Protein AF-0000000083596710 (afdb_homodimer)

Foldseek 3Di:
DPCPPPPVVVVVVCVLCVDPCLLVLLVVQLVDKDFLVVSCVVDVDDSVVSVVSQVVCVVVQQKDWDWDVDVVITIIIHGDPNSNVCVVVSVVVVVVCVPPPD/DPPPPPPVVVVVVCVLCVDPCLLVLLVVQLVDKDFLVVSCVVDVDDSVVSVVSQVVCVVVQQKDWDWDVDVVITIIIHGDPNSNVCVVVSVVVVVVCVPPPD

Nearest PDB structures (foldseek):
  4a5m-assembly1_B  TM=9.423E-01  e=4.425E-08  Bacillus subtilis
  4gcv-assembly6_K  TM=7.552E-01  e=2.894E-06  Pseudomonas aeruginosa PAO1
  1ub9-assembly1_A-2  TM=8.060E-01  e=1.671E-04  Pyrococcus horikoshii OT3
  5hli-assembly1_A  TM=8.303E-01  e=2.145E-04  Staphylococcus epidermidis
  5yi0-assembly1_B  TM=7.139E-01  e=3.761E-04  Lactococcus lactis subsp. lactis Il1403

Organism: NCBI:txid1368476

Solvent-accessible surface area (backbone atoms only — not comparable to full-atom values): 11306 Å² total; per-residue (Å²): 123,85,74,61,63,62,55,66,37,42,54,53,44,45,62,55,52,20,39,90,60,44,51,58,52,53,56,60,30,70,81,38,70,39,37,68,66,57,53,46,71,37,38,104,55,54,69,67,59,48,52,53,48,53,52,50,34,35,76,72,48,29,31,42,81,46,79,41,94,46,95,71,71,42,58,36,35,29,58,31,73,68,33,53,61,43,48,66,21,53,51,40,46,41,54,42,14,69,75,72,43,132,123,84,74,63,61,59,54,67,38,41,55,53,43,44,63,55,51,21,38,90,60,43,50,58,51,52,54,61,28,70,80,38,71,38,36,70,67,57,53,44,71,39,37,104,54,54,70,68,59,49,51,52,47,51,51,50,34,35,76,72,48,28,32,42,83,45,79,41,94,47,95,72,71,42,59,37,35,30,56,31,74,67,34,52,61,43,48,65,21,54,51,40,46,40,53,45,15,68,75,73,44,130

Structure (mmCIF, N/CA/C/O backbone):
data_AF-0000000083596710-model_v1
#
loop_
_entity.id
_entity.type
_entity.pdbx_description
1 polymer 'ArsR family transcriptional regulator'
#
loop_
_atom_site.group_PDB
_atom_site.id
_atom_site.type_symbol
_atom_site.label_atom_id
_atom_site.label_alt_id
_atom_site.label_comp_id
_atom_site.label_asym_id
_atom_site.label_entity_id
_atom_site.label_seq_id
_atom_site.pdbx_PDB_ins_code
_atom_site.Cartn_x
_atom_site.Cartn_y
_atom_site.Cartn_z
_atom_site.occupancy
_atom_site.B_iso_or_equiv
_atom_site.auth_seq_id
_atom_site.auth_comp_id
_atom_site.auth_asym_id
_atom_site.auth_atom_id
_atom_site.pdbx_PDB_model_num
ATOM 1 N N . MET A 1 1 ? 11.867 -26.859 4.609 1 32.06 1 MET A N 1
ATOM 2 C CA . MET A 1 1 ? 10.742 -26.188 3.961 1 32.06 1 MET A CA 1
ATOM 3 C C . MET A 1 1 ? 10.75 -24.703 4.262 1 32.06 1 MET A C 1
ATOM 5 O O . MET A 1 1 ? 10.789 -24.297 5.422 1 32.06 1 MET A O 1
ATOM 9 N N . LYS A 1 2 ? 11.43 -23.859 3.559 1 41.75 2 LYS A N 1
ATOM 10 C CA . LYS A 1 2 ? 11.633 -22.469 3.943 1 41.75 2 LYS A CA 1
ATOM 11 C C . LYS A 1 2 ? 10.359 -21.859 4.508 1 41.75 2 LYS A C 1
ATOM 13 O O . LYS A 1 2 ? 9.32 -21.844 3.842 1 41.75 2 LYS A O 1
ATOM 18 N N . GLU A 1 3 ? 9.961 -22.047 5.586 1 44.19 3 GLU A N 1
ATOM 19 C CA . GLU A 1 3 ? 8.789 -21.594 6.324 1 44.19 3 GLU A CA 1
ATOM 20 C C . GLU A 1 3 ? 8.453 -20.141 5.984 1 44.19 3 GLU A C 1
ATOM 22 O O . GLU A 1 3 ? 9.18 -19.219 6.375 1 44.19 3 GLU A O 1
ATOM 27 N N . THR A 1 4 ? 8.125 -19.922 4.754 1 50.25 4 THR A N 1
ATOM 28 C CA . THR A 1 4 ? 7.84 -18.562 4.293 1 50.25 4 THR A CA 1
ATOM 29 C C . THR A 1 4 ? 6.793 -17.906 5.176 1 50.25 4 THR A C 1
ATOM 31 O O . THR A 1 4 ? 5.594 -18.141 5.016 1 50.25 4 THR A O 1
ATOM 34 N N . THR A 1 5 ? 6.988 -18.047 6.484 1 56.62 5 THR A N 1
ATOM 35 C CA . THR A 1 5 ? 6.121 -17.438 7.484 1 56.62 5 THR A CA 1
ATOM 36 C C . THR A 1 5 ? 5.781 -16 7.102 1 56.62 5 THR A C 1
ATOM 38 O O . THR A 1 5 ? 6.672 -15.211 6.77 1 56.62 5 THR A O 1
ATOM 41 N N . ILE A 1 6 ? 4.562 -15.859 6.664 1 62.44 6 ILE A N 1
ATOM 42 C CA . ILE A 1 6 ? 4.094 -14.492 6.488 1 62.44 6 ILE A CA 1
ATOM 43 C C . ILE A 1 6 ? 4.746 -13.586 7.527 1 62.44 6 ILE A C 1
ATOM 45 O O . ILE A 1 6 ? 4.84 -13.945 8.703 1 62.44 6 ILE A O 1
ATOM 49 N N . CYS A 1 7 ? 5.332 -12.508 7.07 1 85.31 7 CYS A N 1
ATOM 50 C CA . CYS A 1 7 ? 5.906 -11.531 7.984 1 85.31 7 CYS A CA 1
ATOM 51 C C . CYS A 1 7 ? 4.812 -10.719 8.672 1 85.31 7 CYS A C 1
ATOM 53 O O . CYS A 1 7 ? 4.273 -9.773 8.094 1 85.31 7 CYS A O 1
ATOM 55 N N . PRO A 1 8 ? 4.332 -11.172 9.867 1 92.12 8 PRO A N 1
ATOM 56 C CA . PRO A 1 8 ? 3.279 -10.477 10.609 1 92.12 8 PRO A CA 1
ATOM 57 C C . PRO A 1 8 ? 3.449 -8.953 10.602 1 92.12 8 PRO A C 1
ATOM 59 O O . PRO A 1 8 ? 2.461 -8.219 10.531 1 92.12 8 PRO A O 1
ATOM 62 N N . ARG A 1 9 ? 4.617 -8.539 10.609 1 96.19 9 ARG A N 1
ATOM 63 C CA . ARG A 1 9 ? 4.879 -7.105 10.625 1 96.19 9 ARG A CA 1
ATOM 64 C C . ARG A 1 9 ? 4.52 -6.469 9.289 1 96.19 9 ARG A C 1
ATOM 66 O O . ARG A 1 9 ? 3.951 -5.375 9.242 1 96.19 9 ARG A O 1
ATOM 73 N N . LEU A 1 10 ? 4.887 -7.164 8.234 1 96.88 10 LEU A N 1
ATOM 74 C CA . LEU A 1 10 ? 4.516 -6.645 6.926 1 96.88 10 LEU A CA 1
ATOM 75 C C . LEU A 1 10 ? 3.002 -6.637 6.75 1 96.88 10 LEU A C 1
ATOM 77 O O . LEU A 1 10 ? 2.443 -5.699 6.18 1 96.88 10 LEU A O 1
ATOM 81 N N . SER A 1 11 ? 2.34 -7.672 7.211 1 96.75 11 SER A N 1
ATOM 82 C CA . SER A 1 11 ? 0.883 -7.734 7.148 1 96.75 11 SER A CA 1
ATOM 83 C C . SER A 1 11 ? 0.25 -6.551 7.875 1 96.75 11 SER A C 1
ATOM 85 O O . SER A 1 11 ? -0.644 -5.891 7.34 1 96.75 11 SER A O 1
ATOM 87 N N . LYS A 1 12 ? 0.696 -6.25 9.047 1 97.31 12 LYS A N 1
ATOM 88 C CA . LYS A 1 12 ? 0.196 -5.113 9.82 1 97.31 12 LYS A CA 1
ATOM 89 C C . LYS A 1 12 ? 0.482 -3.795 9.102 1 97.31 12 LYS A C 1
ATOM 91 O O . LYS A 1 12 ? -0.359 -2.895 9.094 1 97.31 12 LYS A O 1
ATOM 96 N N . ALA A 1 13 ? 1.676 -3.725 8.547 1 98.19 13 ALA A N 1
ATOM 97 C CA . ALA A 1 13 ? 2.031 -2.527 7.789 1 98.19 13 ALA A CA 1
ATOM 98 C C . ALA A 1 13 ? 1.044 -2.285 6.648 1 98.19 13 ALA A C 1
ATOM 100 O O . ALA A 1 13 ? 0.548 -1.169 6.477 1 98.19 13 ALA A O 1
ATOM 101 N N . MET A 1 14 ? 0.715 -3.344 5.969 1 98.06 14 MET A N 1
ATOM 102 C CA . MET A 1 14 ? -0.134 -3.176 4.793 1 98.06 14 MET A CA 1
ATOM 103 C C . MET A 1 14 ? -1.591 -2.98 5.199 1 98.06 14 MET A C 1
ATOM 105 O O . MET A 1 14 ? -2.367 -2.365 4.465 1 98.06 14 MET A O 1
ATOM 109 N N . GLU A 1 15 ? -1.975 -3.436 6.34 1 97.69 15 GLU A N 1
ATOM 110 C CA . GLU A 1 15 ? -3.295 -3.111 6.871 1 97.69 15 GLU A CA 1
ATOM 111 C C . GLU A 1 15 ? -3.451 -1.608 7.082 1 97.69 15 GLU A C 1
ATOM 113 O O . GLU A 1 15 ? -4.523 -1.05 6.844 1 97.69 15 GLU A O 1
ATOM 118 N N . LEU A 1 16 ? -2.398 -1.035 7.508 1 98.31 16 LEU A N 1
ATOM 119 C CA . LEU A 1 16 ? -2.393 0.403 7.75 1 98.31 16 LEU A CA 1
ATOM 120 C C . LEU A 1 16 ? -2.227 1.173 6.445 1 98.31 16 LEU A C 1
ATOM 122 O O . LEU A 1 16 ? -3.066 2.01 6.102 1 98.31 16 LEU A O 1
ATOM 126 N N . LEU A 1 17 ? -1.198 0.832 5.648 1 98.56 17 LEU A N 1
ATOM 127 C CA . LEU A 1 17 ? -0.799 1.617 4.484 1 98.56 17 LEU A CA 1
ATOM 128 C C . LEU A 1 17 ? -1.744 1.375 3.312 1 98.56 17 LEU A C 1
ATOM 130 O O . LEU A 1 17 ? -1.796 2.174 2.375 1 98.56 17 LEU A O 1
ATOM 134 N N . GLY A 1 18 ? -2.385 0.291 3.387 1 98.31 18 GLY A N 1
ATOM 135 C CA . GLY A 1 18 ? -3.268 -0.071 2.291 1 98.31 18 GLY A CA 1
ATOM 136 C C . GLY A 1 18 ? -4.625 0.607 2.367 1 98.31 18 GLY A C 1
ATOM 137 O O . GLY A 1 18 ? -5.379 0.605 1.394 1 98.31 18 GLY A O 1
ATOM 138 N N . LYS A 1 19 ? -4.988 1.192 3.471 1 98 19 LYS A N 1
ATOM 139 C CA . LYS A 1 19 ? -6.254 1.916 3.578 1 98 19 LYS A CA 1
ATOM 140 C C . LYS A 1 19 ? -6.312 3.07 2.582 1 98 19 LYS A C 1
ATOM 142 O O . LYS A 1 19 ? -5.316 3.76 2.361 1 98 19 LYS A O 1
ATOM 147 N N . ARG A 1 20 ? -7.547 3.246 2.111 1 96.06 20 ARG A N 1
ATOM 148 C CA . ARG A 1 20 ? -7.727 4.332 1.153 1 96.06 20 ARG A CA 1
ATOM 149 C C . ARG A 1 20 ? -7.258 5.66 1.736 1 96.06 20 ARG A C 1
ATOM 151 O O . ARG A 1 20 ? -7.586 5.996 2.877 1 96.06 20 ARG A O 1
ATOM 158 N N . TRP A 1 21 ? -6.402 6.449 0.985 1 97.5 21 TRP A N 1
ATOM 159 C CA . TRP A 1 21 ? -5.926 7.812 1.18 1 97.5 21 TRP A CA 1
ATOM 160 C C . TRP A 1 21 ? -4.691 7.84 2.078 1 97.5 21 TRP A C 1
ATOM 162 O O . TRP A 1 21 ? -3.928 8.805 2.068 1 97.5 21 TRP A O 1
ATOM 172 N N . THR A 1 22 ? -4.457 6.789 2.916 1 98.56 22 THR A N 1
ATOM 173 C CA . THR A 1 22 ? -3.385 6.789 3.904 1 98.56 22 THR A CA 1
ATOM 174 C C . THR A 1 22 ? -2.043 7.098 3.244 1 98.56 22 THR A C 1
ATOM 176 O O . THR A 1 22 ? -1.375 8.07 3.604 1 98.56 22 THR A O 1
ATOM 179 N N . THR A 1 23 ? -1.715 6.344 2.242 1 98.62 23 THR A N 1
ATOM 180 C CA . THR A 1 23 ? -0.423 6.543 1.595 1 98.62 23 THR A CA 1
ATOM 181 C C . THR A 1 23 ? -0.4 7.863 0.833 1 98.62 23 THR A C 1
ATOM 183 O O . THR A 1 23 ? 0.629 8.539 0.785 1 98.62 23 THR A O 1
ATOM 186 N N . LEU A 1 24 ? -1.494 8.297 0.279 1 98.25 24 LEU A N 1
ATOM 187 C CA . LEU A 1 24 ? -1.564 9.547 -0.476 1 98.25 24 LEU A CA 1
ATOM 188 C C . LEU A 1 24 ? -1.421 10.75 0.448 1 98.25 24 LEU A C 1
ATOM 190 O O . LEU A 1 24 ? -0.822 11.758 0.07 1 98.25 24 LEU A O 1
ATOM 194 N N . ILE A 1 25 ? -1.983 10.609 1.645 1 98.56 25 ILE A N 1
ATOM 195 C CA . ILE A 1 25 ? -1.804 11.656 2.641 1 98.56 25 ILE A CA 1
ATOM 196 C C . ILE A 1 25 ? -0.333 11.734 3.045 1 98.56 25 ILE A C 1
ATOM 198 O O . ILE A 1 25 ? 0.235 12.828 3.123 1 98.56 25 ILE A O 1
ATOM 202 N N . LEU A 1 26 ? 0.283 10.594 3.283 1 98.81 26 LEU A N 1
ATOM 203 C CA . LEU A 1 26 ? 1.709 10.57 3.592 1 98.81 26 LEU A CA 1
ATOM 204 C C . LEU A 1 26 ? 2.52 11.195 2.463 1 98.81 26 LEU A C 1
ATOM 206 O O . LEU A 1 26 ? 3.441 11.977 2.713 1 98.81 26 LEU A O 1
ATOM 210 N N . TYR A 1 27 ? 2.168 10.852 1.281 1 98.62 27 TYR A N 1
ATOM 211 C CA . TYR A 1 27 ? 2.82 11.406 0.099 1 98.62 27 TYR A CA 1
ATOM 212 C C . TYR A 1 27 ? 2.725 12.93 0.084 1 98.62 27 TYR A C 1
ATOM 214 O O . TYR A 1 27 ? 3.725 13.617 -0.135 1 98.62 27 TYR A O 1
ATOM 222 N N . GLN A 1 28 ? 1.559 13.438 0.28 1 98.06 28 GLN A N 1
ATOM 223 C CA . GLN A 1 28 ? 1.336 14.875 0.303 1 98.06 28 GLN A CA 1
ATOM 224 C C . GLN A 1 28 ? 2.205 15.547 1.361 1 98.06 28 GLN A C 1
ATOM 226 O O . GLN A 1 28 ? 2.77 16.625 1.12 1 98.06 28 GLN A O 1
ATOM 231 N N . LEU A 1 29 ? 2.396 14.922 2.473 1 98.5 29 LEU A N 1
ATOM 232 C CA . LEU A 1 29 ? 3.088 15.516 3.611 1 98.5 29 LEU A CA 1
ATOM 233 C C . LEU A 1 29 ? 4.598 15.391 3.455 1 98.5 29 LEU A C 1
ATOM 235 O O . LEU A 1 29 ? 5.359 16.016 4.195 1 98.5 29 LEU A O 1
ATOM 239 N N . LEU A 1 30 ? 5.031 14.57 2.51 1 98.38 30 LEU A N 1
ATOM 240 C CA . LEU A 1 30 ? 6.461 14.531 2.217 1 98.38 30 LEU A CA 1
ATOM 241 C C . LEU A 1 30 ? 6.961 15.906 1.764 1 98.38 30 LEU A C 1
ATOM 243 O O . LEU A 1 30 ? 8.148 16.203 1.881 1 98.38 30 LEU A O 1
ATOM 247 N N . ASP A 1 31 ? 6.129 16.719 1.274 1 96.81 31 ASP A N 1
ATOM 248 C CA . ASP A 1 31 ? 6.484 18.047 0.799 1 96.81 31 ASP A CA 1
ATOM 249 C C . ASP A 1 31 ? 6.613 19.031 1.962 1 96.81 31 ASP A C 1
ATOM 251 O O . ASP A 1 31 ? 6.941 20.203 1.76 1 96.81 31 ASP A O 1
ATOM 255 N N . GLY A 1 32 ? 6.324 18.594 3.139 1 98.12 32 GLY A N 1
ATOM 256 C CA . GLY A 1 32 ? 6.41 19.422 4.324 1 98.12 32 GLY A CA 1
ATOM 257 C C . GLY A 1 32 ? 5.102 19.516 5.086 1 98.12 32 GLY A C 1
ATOM 258 O O . GLY A 1 32 ? 4.113 18.891 4.711 1 98.12 32 GLY A O 1
ATOM 259 N N . SER A 1 33 ? 5.156 20.312 6.141 1 98.5 33 SER A N 1
ATOM 260 C CA . SER A 1 33 ? 3.975 20.531 6.969 1 98.5 33 SER A CA 1
ATOM 261 C C . SER A 1 33 ? 2.857 21.203 6.168 1 98.5 33 SER A C 1
ATOM 263 O O . SER A 1 33 ? 3.111 22.094 5.363 1 98.5 33 SER A O 1
ATOM 265 N N . GLN A 1 34 ? 1.639 20.781 6.402 1 98.56 34 GLN A N 1
ATOM 266 C CA . GLN A 1 34 ? 0.494 21.328 5.684 1 98.56 34 GLN A CA 1
ATOM 267 C C . GLN A 1 34 ? -0.714 21.469 6.602 1 98.56 34 GLN A C 1
ATOM 269 O O . GLN A 1 34 ? -0.864 20.719 7.566 1 98.56 34 GLN A O 1
ATOM 274 N N . ARG A 1 35 ? -1.506 22.406 6.227 1 98.44 35 ARG A N 1
ATOM 275 C CA . ARG A 1 35 ? -2.789 22.578 6.902 1 98.44 35 ARG A CA 1
ATOM 276 C C . ARG A 1 35 ? -3.844 21.656 6.305 1 98.44 35 ARG A C 1
ATOM 278 O O . ARG A 1 35 ? -3.666 21.125 5.203 1 98.44 35 ARG A O 1
ATOM 285 N N . PHE A 1 36 ? -4.938 21.516 7.109 1 98.5 36 PHE A N 1
ATOM 286 C CA . PHE A 1 36 ? -6.012 20.609 6.723 1 98.5 36 PHE A CA 1
ATOM 287 C C . PHE A 1 36 ? -6.52 20.922 5.32 1 98.5 36 PHE A C 1
ATOM 289 O O . PHE A 1 36 ? -6.586 20.047 4.461 1 98.5 36 PHE A O 1
ATOM 296 N N . ASN A 1 37 ? -6.734 22.219 5.074 1 97.56 37 ASN A N 1
ATOM 297 C CA . ASN A 1 37 ? -7.332 22.641 3.809 1 97.56 37 ASN A CA 1
ATOM 298 C C . ASN A 1 37 ? -6.379 22.422 2.639 1 97.56 37 ASN A C 1
ATOM 300 O O . ASN A 1 37 ? -6.812 22.172 1.513 1 97.56 37 ASN A O 1
ATOM 304 N N . GLU A 1 38 ? -5.121 22.516 2.904 1 97.38 38 GLU A N 1
ATOM 305 C CA . GLU A 1 38 ? -4.125 22.281 1.865 1 97.38 38 GLU A CA 1
ATOM 306 C C . GLU A 1 38 ? -4.129 20.812 1.434 1 97.38 38 GLU A C 1
ATOM 308 O O . GLU A 1 38 ? -4.074 20.516 0.239 1 97.38 38 GLU A O 1
ATOM 313 N N . ILE A 1 39 ? -4.215 19.922 2.398 1 97.88 39 ILE A N 1
ATOM 314 C CA . ILE A 1 39 ? -4.266 18.5 2.092 1 97.88 39 ILE A CA 1
ATOM 315 C C . ILE A 1 39 ? -5.578 18.172 1.38 1 97.88 39 ILE A C 1
ATOM 317 O O . ILE A 1 39 ? -5.578 17.469 0.359 1 97.88 39 ILE A O 1
ATOM 321 N N . GLU A 1 40 ? -6.645 18.734 1.918 1 97.12 40 GLU A N 1
ATOM 322 C CA . GLU A 1 40 ? -7.973 18.484 1.357 1 97.12 40 GLU A CA 1
ATOM 323 C C . GLU A 1 40 ? -8.055 18.953 -0.092 1 97.12 40 GLU A C 1
ATOM 325 O O . GLU A 1 40 ? -8.695 18.312 -0.925 1 97.12 40 GLU A O 1
ATOM 330 N N . SER A 1 41 ? -7.379 20.047 -0.39 1 96.25 41 SER A N 1
ATOM 331 C CA . SER A 1 41 ? -7.418 20.609 -1.736 1 96.25 41 SER A CA 1
ATOM 332 C C . SER A 1 41 ? -6.562 19.797 -2.701 1 96.25 41 SER A C 1
ATOM 334 O O . SER A 1 41 ? -6.816 19.781 -3.908 1 96.25 41 SER A O 1
ATOM 336 N N . ALA A 1 42 ? -5.59 19.125 -2.186 1 95.38 42 ALA A N 1
ATOM 337 C CA . ALA A 1 42 ? -4.637 18.391 -3.012 1 95.38 42 ALA A CA 1
ATOM 338 C C . ALA A 1 42 ? -5.168 17 -3.354 1 95.38 42 ALA A C 1
ATOM 340 O O . ALA A 1 42 ? -4.711 16.375 -4.312 1 95.38 42 ALA A O 1
ATOM 341 N N . LEU A 1 43 ? -6.078 16.469 -2.582 1 95.25 43 LEU A N 1
ATOM 342 C CA . LEU A 1 43 ? -6.613 15.125 -2.748 1 95.25 43 LEU A CA 1
ATOM 343 C C . LEU A 1 43 ? -8.133 15.156 -2.896 1 95.25 43 LEU A C 1
ATOM 345 O O . LEU A 1 43 ? -8.812 15.922 -2.205 1 95.25 43 LEU A O 1
ATOM 349 N N . PRO A 1 44 ? -8.68 14.391 -3.861 1 95.25 44 PRO A N 1
ATOM 350 C CA . PRO A 1 44 ? -10.141 14.281 -3.959 1 95.25 44 PRO A CA 1
ATOM 351 C C . PRO A 1 44 ? -10.742 13.43 -2.844 1 95.25 44 PRO A C 1
ATOM 353 O O . PRO A 1 44 ? -11.359 12.398 -3.113 1 95.25 44 PRO A O 1
ATOM 356 N N . VAL A 1 45 ? -10.609 13.836 -1.607 1 96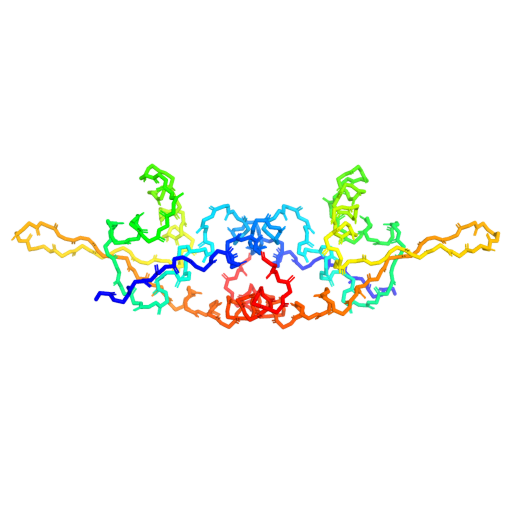.25 45 VAL A N 1
ATOM 357 C CA . VAL A 1 45 ? -11.086 13.172 -0.393 1 96.25 45 VAL A CA 1
ATOM 358 C C . VAL A 1 45 ? -12.023 14.109 0.368 1 96.25 45 VAL A C 1
ATOM 360 O O . VAL A 1 45 ? -11.805 15.32 0.411 1 96.25 45 VAL A O 1
ATOM 363 N N . SER A 1 46 ? -13.039 13.602 0.933 1 97.19 46 SER A N 1
ATOM 364 C CA . SER A 1 46 ? -13.938 14.414 1.741 1 97.19 46 SER A CA 1
ATOM 365 C C . SER A 1 46 ? -13.266 14.859 3.035 1 97.19 46 SER A C 1
ATOM 367 O O . SER A 1 46 ? -12.383 14.172 3.553 1 97.19 46 SER A O 1
ATOM 369 N N . GLY A 1 47 ? -13.727 15.883 3.605 1 98.06 47 GLY A N 1
ATOM 370 C CA . GLY A 1 47 ? -13.211 16.375 4.875 1 98.06 47 GLY A CA 1
ATOM 371 C C . GLY A 1 47 ? -13.344 15.359 6 1 98.06 47 GLY A C 1
ATOM 372 O O . GLY A 1 47 ? -12.43 15.203 6.809 1 98.06 47 GLY A O 1
ATOM 373 N N . ARG A 1 48 ? -14.406 14.711 5.988 1 98.31 48 ARG A N 1
ATOM 374 C CA . ARG A 1 48 ? -14.656 13.703 7.016 1 98.31 48 ARG A CA 1
ATOM 375 C C . ARG A 1 48 ? -13.625 12.578 6.941 1 98.31 48 ARG A C 1
ATOM 377 O O . ARG A 1 48 ? -13.039 12.203 7.953 1 98.31 48 ARG A O 1
ATOM 384 N N . LEU A 1 49 ? -13.391 12.031 5.777 1 98.44 49 LEU A N 1
ATOM 385 C CA . LEU A 1 49 ? -12.469 10.922 5.59 1 98.44 49 LEU A CA 1
ATOM 386 C C . LEU A 1 49 ? -11.031 11.359 5.852 1 98.44 49 LEU A C 1
ATOM 388 O O . LEU A 1 49 ? -10.242 10.609 6.43 1 98.44 49 LEU A O 1
ATOM 392 N N . LEU A 1 50 ? -10.766 12.555 5.402 1 98.69 50 LEU A N 1
ATOM 393 C CA . LEU A 1 50 ? -9.438 13.086 5.684 1 98.69 50 LEU A CA 1
ATOM 394 C C . LEU A 1 50 ? -9.203 13.188 7.188 1 98.69 50 LEU A C 1
ATOM 396 O O . LEU A 1 50 ? -8.141 12.789 7.68 1 98.69 50 LEU A O 1
ATOM 400 N N . SER A 1 51 ? -10.164 13.742 7.879 1 98.81 51 SER A N 1
ATOM 401 C CA . SER A 1 51 ? -10.055 13.859 9.328 1 98.81 51 SER A CA 1
ATOM 402 C C . SER A 1 51 ? -9.828 12.5 9.977 1 98.81 51 SER A C 1
ATOM 404 O O . SER A 1 51 ? -8.969 12.352 10.844 1 98.81 51 SER A O 1
ATOM 406 N N . GLU A 1 52 ? -10.57 11.523 9.578 1 98.75 52 GLU A N 1
ATOM 407 C CA . GLU A 1 52 ? -10.453 10.164 10.102 1 98.75 52 GLU A CA 1
ATOM 408 C C . GLU A 1 52 ? -9.062 9.594 9.844 1 98.75 52 GLU A C 1
ATOM 410 O O . GLU A 1 52 ? -8.453 9.008 10.742 1 98.75 52 GLU A O 1
ATOM 415 N N . ARG A 1 53 ? -8.531 9.719 8.664 1 98.81 53 ARG A N 1
ATOM 416 C CA . ARG A 1 53 ? -7.223 9.188 8.297 1 98.81 53 ARG A CA 1
ATOM 417 C C . ARG A 1 53 ? -6.105 9.891 9.055 1 98.81 53 ARG A C 1
ATOM 419 O O . ARG A 1 53 ? -5.156 9.258 9.508 1 98.81 53 ARG A O 1
ATOM 426 N N . LEU A 1 54 ? -6.23 11.219 9.164 1 98.88 54 LEU A N 1
ATOM 427 C CA . LEU A 1 54 ? -5.219 11.969 9.898 1 98.88 54 LEU A CA 1
ATOM 428 C C . LEU A 1 54 ? -5.184 11.562 11.359 1 98.88 54 LEU A C 1
ATOM 430 O O . LEU A 1 54 ? -4.109 11.43 11.953 1 98.88 54 LEU A O 1
ATOM 434 N N . LYS A 1 55 ? -6.348 11.383 11.922 1 98.88 55 LYS A N 1
ATOM 435 C CA . LYS A 1 55 ? -6.418 10.914 13.305 1 98.88 55 LYS A CA 1
ATOM 436 C C . LYS A 1 55 ? -5.766 9.547 13.461 1 98.88 55 LYS A C 1
ATOM 438 O O . LYS A 1 55 ? -5.016 9.312 14.414 1 98.88 55 LYS A O 1
ATOM 443 N N . GLU A 1 56 ? -6.031 8.656 12.602 1 98.88 56 GLU A N 1
ATOM 444 C CA . GLU A 1 56 ? -5.434 7.324 12.633 1 98.88 56 GLU A CA 1
ATOM 445 C C . GLU A 1 56 ? -3.918 7.395 12.469 1 98.88 56 GLU A C 1
ATOM 447 O O . GLU A 1 56 ? -3.178 6.715 13.188 1 98.88 56 GLU A O 1
ATOM 452 N N . LEU A 1 57 ? -3.473 8.18 11.516 1 98.88 57 LEU A N 1
A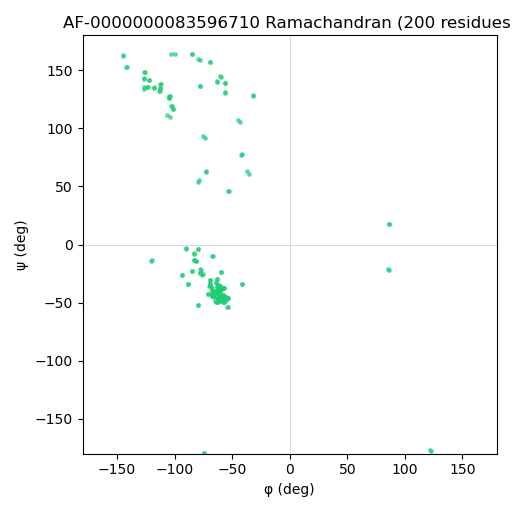TOM 453 C CA . LEU A 1 57 ? -2.045 8.328 11.266 1 98.88 57 LEU A CA 1
ATOM 454 C C . LEU A 1 57 ? -1.341 8.945 12.469 1 98.88 57 LEU A C 1
ATOM 456 O O . LEU A 1 57 ? -0.189 8.609 12.758 1 98.88 57 LEU A O 1
ATOM 460 N N . GLU A 1 58 ? -2.053 9.867 13.109 1 98.88 58 GLU A N 1
ATOM 461 C CA . GLU A 1 58 ? -1.524 10.422 14.352 1 98.88 58 GLU A CA 1
ATOM 462 C C . GLU A 1 58 ? -1.427 9.359 15.438 1 98.88 58 GLU A C 1
ATOM 464 O O . GLU A 1 58 ? -0.393 9.227 16.094 1 98.88 58 GLU A O 1
ATOM 469 N N . LYS A 1 59 ? -2.496 8.586 15.641 1 98.69 59 LYS A N 1
ATOM 470 C CA . LYS A 1 59 ? -2.537 7.52 16.641 1 98.69 59 LYS A CA 1
ATOM 471 C C . LYS A 1 59 ? -1.436 6.488 16.391 1 98.69 59 LYS A C 1
ATOM 473 O O . LYS A 1 59 ? -0.833 5.98 17.344 1 98.69 59 LYS A O 1
ATOM 478 N N . GLU A 1 60 ? -1.156 6.199 15.117 1 98.5 60 GLU A N 1
ATOM 479 C CA . GLU A 1 60 ? -0.159 5.199 14.742 1 98.5 60 GLU A CA 1
ATOM 480 C C . GLU A 1 60 ? 1.248 5.793 14.758 1 98.5 60 GLU A C 1
ATOM 482 O O . GLU A 1 60 ? 2.225 5.094 14.484 1 98.5 60 GLU A O 1
ATOM 487 N N . GLY A 1 61 ? 1.358 7.125 14.953 1 98.75 61 GLY A N 1
ATOM 488 C CA . GLY A 1 61 ? 2.645 7.773 15.148 1 98.75 61 GLY A CA 1
ATOM 489 C C . GLY A 1 61 ? 3.332 8.148 13.852 1 98.75 61 GLY A C 1
ATOM 490 O O . GLY A 1 61 ? 4.547 8.336 13.82 1 98.75 61 GLY A O 1
ATOM 491 N N . LEU A 1 62 ? 2.623 8.203 12.758 1 98.94 62 LEU A N 1
ATOM 492 C CA . LEU A 1 62 ? 3.215 8.523 11.469 1 98.94 62 LEU A CA 1
ATOM 493 C C . LEU A 1 62 ? 3.104 10.016 11.172 1 98.94 62 LEU A C 1
ATOM 495 O O . LEU A 1 62 ? 3.891 10.555 10.391 1 98.94 62 LEU A O 1
ATOM 499 N N . VAL A 1 63 ? 2.119 10.664 11.75 1 98.94 63 VAL A N 1
ATOM 500 C CA . VAL A 1 63 ? 1.842 12.078 11.539 1 98.94 63 VAL A CA 1
ATOM 501 C C . VAL A 1 63 ? 1.767 12.789 12.891 1 98.94 63 VAL A C 1
ATOM 503 O O . VAL A 1 63 ? 1.294 12.219 13.875 1 98.94 63 VAL A O 1
ATOM 506 N N . GLU A 1 64 ? 2.244 13.938 12.891 1 98.81 64 GLU A N 1
ATOM 507 C CA . GLU A 1 64 ? 2.107 14.797 14.055 1 98.81 64 GLU A CA 1
ATOM 508 C C . GLU A 1 64 ? 1.206 15.992 13.758 1 98.81 64 GLU A C 1
ATOM 510 O O . GLU A 1 64 ? 1.273 16.578 12.672 1 98.81 64 GLU A O 1
ATOM 515 N N . ARG A 1 65 ? 0.344 16.234 14.672 1 98.56 65 ARG A N 1
ATOM 516 C CA . ARG A 1 65 ? -0.545 17.406 14.648 1 98.56 65 ARG A CA 1
ATOM 517 C C . ARG A 1 65 ? -0.039 18.5 15.578 1 98.56 65 ARG A C 1
ATOM 519 O O . ARG A 1 65 ? 0.074 18.297 16.781 1 98.56 65 ARG A O 1
ATOM 526 N N . LYS A 1 66 ? 0.328 19.672 15.078 1 98.62 66 LYS A N 1
ATOM 527 C CA . LYS A 1 66 ? 0.825 20.797 15.875 1 98.62 66 LYS A CA 1
ATOM 528 C C . LYS A 1 66 ? -0.155 21.953 15.852 1 98.62 66 LYS A C 1
ATOM 530 O O . LYS A 1 66 ? -0.612 22.375 14.781 1 98.62 66 LYS A O 1
ATOM 535 N N . VAL A 1 67 ? -0.41 22.453 17 1 98 67 VAL A N 1
ATOM 536 C CA . VAL A 1 67 ? -1.331 23.578 17.141 1 98 67 VAL A CA 1
ATOM 537 C C . VAL A 1 67 ? -0.547 24.859 17.406 1 98 67 VAL A C 1
ATOM 539 O O . VAL A 1 67 ? 0.32 24.891 18.281 1 98 67 VAL A O 1
ATOM 542 N N . PHE A 1 68 ? -0.741 25.875 16.641 1 97 68 PHE A N 1
ATOM 543 C CA . PHE A 1 68 ? -0.144 27.188 16.828 1 97 68 PHE A CA 1
ATOM 544 C C . PHE A 1 68 ? -1.156 28.172 17.422 1 97 68 PHE A C 1
ATOM 546 O O . PHE A 1 68 ? -2.217 28.406 16.844 1 97 68 PHE A O 1
ATOM 553 N N . THR A 1 69 ? -0.8 28.625 18.531 1 94.44 69 THR A N 1
ATOM 554 C CA . THR A 1 69 ? -1.69 29.5 19.266 1 94.44 69 THR A CA 1
ATOM 555 C C . THR A 1 69 ? -1.632 30.922 18.719 1 94.44 69 THR A C 1
ATOM 557 O O . THR A 1 69 ? -1.283 31.859 19.422 1 94.44 69 THR A O 1
ATOM 560 N N . GLU A 1 70 ? -1.823 31.109 17.531 1 92.38 70 GLU A N 1
ATOM 561 C CA . GLU A 1 70 ? -1.96 32.406 16.875 1 92.38 70 GLU A CA 1
ATOM 562 C C . GLU A 1 70 ? -3.426 32.75 16.625 1 92.38 70 GLU A C 1
ATOM 564 O O . GLU A 1 70 ? -4.316 31.953 16.922 1 92.38 70 GLU A O 1
ATOM 569 N N . VAL A 1 71 ? -3.662 34.094 16.328 1 92.69 71 VAL A N 1
ATOM 570 C CA . VAL A 1 71 ? -5.02 34.5 16 1 92.69 71 VAL A CA 1
ATOM 571 C C . VAL A 1 71 ? -5.125 34.781 14.5 1 92.69 71 VAL A C 1
ATOM 573 O O . VAL A 1 71 ? -4.48 35.688 13.984 1 92.69 71 VAL A O 1
ATOM 576 N N . PRO A 1 72 ? -5.93 33.812 13.906 1 94.56 72 PRO A N 1
ATOM 577 C CA . PRO A 1 72 ? -6.668 32.625 14.391 1 94.56 72 PRO A CA 1
ATOM 578 C C . PRO A 1 72 ? -5.77 31.422 14.641 1 94.56 72 PRO A C 1
ATOM 580 O O . PRO A 1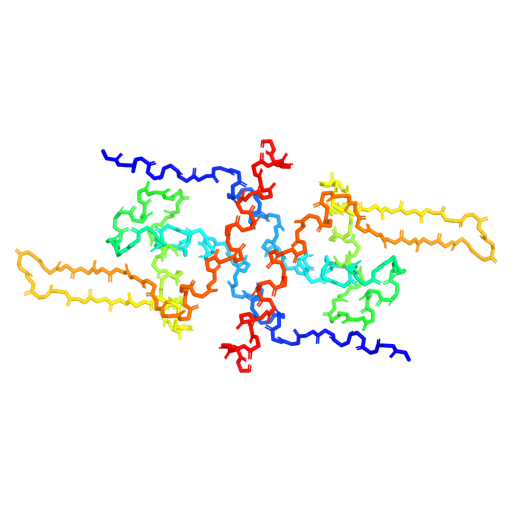 72 ? -4.656 31.359 14.102 1 94.56 72 PRO A O 1
ATOM 583 N N . VAL A 1 73 ? -6.277 30.516 15.469 1 96.38 73 VAL A N 1
ATOM 584 C CA . VAL A 1 73 ? -5.547 29.281 15.781 1 96.38 73 VAL A CA 1
ATOM 585 C C . VAL A 1 73 ? -5.234 28.531 14.484 1 96.38 73 VAL A C 1
ATOM 587 O O . VAL A 1 73 ? -6.082 28.422 13.602 1 96.38 73 VAL A O 1
ATOM 590 N N . ARG A 1 74 ? -4.086 28 14.375 1 96.12 74 ARG A N 1
ATOM 591 C CA . ARG A 1 74 ? -3.641 27.266 13.188 1 96.12 74 ARG A CA 1
ATOM 592 C C . ARG A 1 74 ? -3.129 25.875 13.555 1 96.12 74 ARG A C 1
ATOM 594 O O . ARG A 1 74 ? -2.434 25.719 14.555 1 96.12 74 ARG A O 1
ATOM 601 N N . VAL A 1 75 ? -3.566 24.938 12.766 1 98.25 75 VAL A N 1
ATOM 602 C CA . VAL A 1 75 ? -3.105 23.562 12.961 1 98.25 75 VAL A CA 1
ATOM 603 C C . VAL A 1 75 ? -2.352 23.094 11.719 1 98.25 75 VAL A C 1
ATOM 605 O O . VAL A 1 75 ? -2.799 23.312 10.586 1 98.25 75 VAL A O 1
ATOM 608 N N . GLU A 1 76 ? -1.209 22.453 11.992 1 98.75 76 GLU A N 1
ATOM 609 C CA . GLU A 1 76 ? -0.445 21.875 10.891 1 98.75 76 GLU A CA 1
ATOM 610 C C . GLU A 1 76 ? -0.151 20.406 11.125 1 98.75 76 GLU A C 1
ATOM 612 O O . GLU A 1 76 ? -0.007 19.969 12.273 1 98.75 76 GLU A O 1
ATOM 617 N N . TYR A 1 77 ? -0.086 19.719 10.047 1 98.94 77 TYR A N 1
ATOM 618 C CA . TYR A 1 77 ? 0.274 18.297 10.055 1 98.94 77 TYR A CA 1
ATOM 619 C C . TYR A 1 77 ? 1.623 18.078 9.383 1 98.94 77 TYR A C 1
ATOM 621 O O . TYR A 1 77 ? 1.922 18.688 8.359 1 98.94 77 TYR A O 1
ATOM 629 N N . SER A 1 78 ? 2.426 17.25 9.938 1 98.94 78 SER A N 1
ATOM 630 C CA . SER A 1 78 ? 3.715 16.891 9.359 1 98.94 78 SER A CA 1
ATOM 631 C C . SER A 1 78 ? 4.051 15.43 9.641 1 98.94 78 SER A C 1
ATOM 633 O O . SER A 1 78 ? 3.418 14.789 10.492 1 98.94 78 SER A O 1
ATOM 635 N N . LEU A 1 79 ? 4.961 14.906 8.914 1 98.94 79 LEU A N 1
ATOM 636 C CA . LEU A 1 79 ? 5.41 13.539 9.148 1 98.94 79 LEU A CA 1
ATOM 637 C C . LEU A 1 79 ? 6.352 13.469 10.344 1 98.94 79 LEU A C 1
ATOM 639 O O . LEU A 1 79 ? 7.184 14.359 10.539 1 98.94 79 LEU A O 1
ATOM 643 N N . THR A 1 80 ? 6.129 12.461 11.172 1 98.94 80 THR A N 1
ATOM 644 C CA . THR A 1 80 ? 7.156 12.102 12.148 1 98.94 80 THR A CA 1
ATOM 645 C C . THR A 1 80 ? 8.32 11.383 11.469 1 98.94 80 THR A C 1
ATOM 647 O O . THR A 1 80 ? 8.305 11.18 10.258 1 98.94 80 THR A O 1
ATOM 650 N N . ASP A 1 81 ? 9.352 10.977 12.289 1 98.81 81 ASP A N 1
ATOM 651 C CA . ASP A 1 81 ? 10.438 10.156 11.75 1 98.81 81 ASP A CA 1
ATOM 652 C C . ASP A 1 81 ? 9.906 8.828 11.211 1 98.81 81 ASP A C 1
ATOM 654 O O . ASP A 1 81 ? 10.375 8.344 10.18 1 98.81 81 ASP A O 1
ATOM 658 N N . LYS A 1 82 ? 8.953 8.258 11.93 1 98.88 82 LYS A N 1
ATOM 659 C CA . LYS A 1 82 ? 8.305 7.02 11.5 1 98.88 82 LYS A CA 1
ATOM 660 C C . LYS A 1 82 ? 7.625 7.195 10.141 1 98.88 82 LYS A C 1
ATOM 662 O O . LYS A 1 82 ? 7.727 6.328 9.273 1 98.88 82 LYS A O 1
ATOM 667 N N . GLY A 1 83 ? 6.914 8.297 9.945 1 98.94 83 GLY A N 1
ATOM 668 C CA . GLY A 1 83 ? 6.273 8.594 8.672 1 98.94 83 GLY A CA 1
ATOM 669 C C . GLY A 1 83 ? 7.262 8.859 7.555 1 98.94 83 GLY A C 1
ATOM 670 O O . GLY A 1 83 ? 7.102 8.344 6.445 1 98.94 83 GLY A O 1
ATOM 671 N N . LYS A 1 84 ? 8.297 9.641 7.852 1 98.94 84 LYS A N 1
ATOM 672 C CA . LYS A 1 84 ? 9.305 10 6.863 1 98.94 84 LYS A CA 1
ATOM 673 C C . LYS A 1 84 ? 10.055 8.766 6.371 1 98.94 84 LYS A C 1
ATOM 675 O O . LYS A 1 84 ? 10.469 8.703 5.211 1 98.94 84 LYS A O 1
ATOM 680 N N . ALA A 1 85 ? 10.156 7.824 7.227 1 98.88 85 ALA A N 1
ATOM 681 C CA . ALA A 1 85 ? 10.906 6.613 6.906 1 98.88 85 ALA A CA 1
ATOM 682 C C . ALA A 1 85 ? 10.211 5.816 5.801 1 98.88 85 ALA A C 1
ATOM 684 O O . ALA A 1 85 ? 10.805 4.898 5.23 1 98.88 85 ALA A O 1
ATOM 685 N N . LEU A 1 86 ? 8.969 6.172 5.43 1 98.88 86 LEU A N 1
ATOM 686 C CA . LEU A 1 86 ? 8.242 5.484 4.367 1 98.88 86 LEU A CA 1
ATOM 687 C C . LEU A 1 86 ? 8.523 6.129 3.014 1 98.88 86 LEU A C 1
ATOM 689 O O . LEU A 1 86 ? 8.07 5.633 1.979 1 98.88 86 LEU A O 1
ATOM 693 N N . GLU A 1 87 ? 9.281 7.195 3 1 98.88 87 GLU A N 1
ATOM 694 C CA . GLU A 1 87 ? 9.5 7.926 1.757 1 98.88 87 GLU A CA 1
ATOM 695 C C . GLU A 1 87 ? 10.055 7.012 0.669 1 98.88 87 GLU A C 1
ATOM 697 O O . GLU A 1 87 ? 9.594 7.047 -0.474 1 98.88 87 GLU A O 1
ATOM 702 N N . GLY A 1 88 ? 11.039 6.199 1.015 1 98.75 88 GLY A N 1
ATOM 703 C CA . GLY A 1 88 ? 11.617 5.301 0.027 1 98.75 88 GLY A CA 1
ATOM 704 C C . GLY A 1 88 ? 10.586 4.406 -0.638 1 98.75 88 GLY A C 1
ATOM 705 O O . GLY A 1 88 ? 10.57 4.273 -1.863 1 98.75 88 GLY A O 1
ATOM 706 N N . ALA A 1 89 ? 9.727 3.803 0.147 1 98.88 89 ALA A N 1
ATOM 707 C CA . ALA A 1 89 ? 8.688 2.922 -0.378 1 98.88 89 ALA A CA 1
ATOM 708 C C . ALA A 1 89 ? 7.73 3.684 -1.285 1 98.88 89 ALA A C 1
ATOM 710 O O . ALA A 1 89 ? 7.387 3.215 -2.373 1 98.88 89 ALA A O 1
ATOM 711 N N . ILE A 1 90 ? 7.289 4.848 -0.858 1 98.75 90 ILE A N 1
ATOM 712 C CA . ILE A 1 90 ? 6.324 5.656 -1.596 1 98.75 90 ILE A CA 1
ATOM 713 C C . ILE A 1 90 ? 6.922 6.078 -2.936 1 98.75 90 ILE A C 1
ATOM 715 O O . ILE A 1 90 ? 6.258 5.996 -3.971 1 98.75 90 ILE A O 1
ATOM 719 N N . ARG A 1 91 ? 8.18 6.469 -2.949 1 98.5 91 ARG A N 1
ATOM 720 C CA . ARG A 1 91 ? 8.836 6.91 -4.176 1 98.5 91 ARG A CA 1
ATOM 721 C C . ARG A 1 91 ? 9.008 5.754 -5.152 1 98.5 91 ARG A C 1
ATOM 723 O O . ARG A 1 91 ? 8.922 5.938 -6.367 1 98.5 91 ARG A O 1
ATOM 730 N N . GLU A 1 92 ? 9.305 4.586 -4.613 1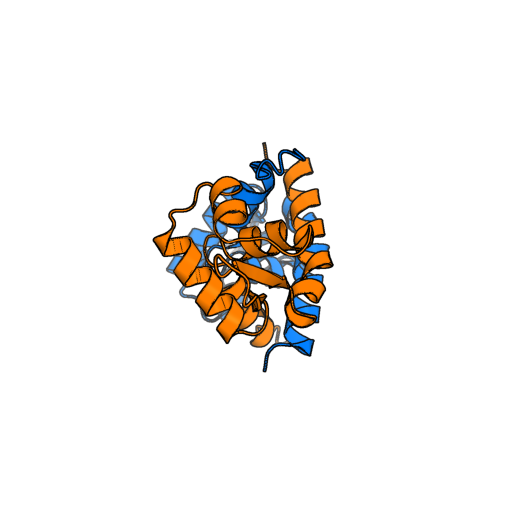 98.75 92 GLU A N 1
ATOM 731 C CA . GLU A 1 92 ? 9.406 3.418 -5.484 1 98.75 92 GLU A CA 1
ATOM 732 C C . GLU A 1 92 ? 8.062 3.102 -6.145 1 98.75 92 GLU A C 1
ATOM 734 O O . GLU A 1 92 ? 8.016 2.748 -7.324 1 98.75 92 GLU A 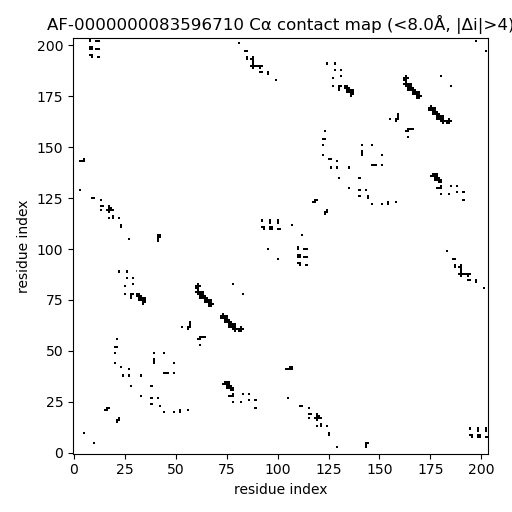O 1
ATOM 739 N N . VAL A 1 93 ? 6.953 3.221 -5.41 1 98.81 93 VAL A N 1
ATOM 740 C CA . VAL A 1 93 ? 5.637 2.996 -6 1 98.81 93 VAL A CA 1
ATOM 741 C C . VAL A 1 93 ? 5.34 4.086 -7.023 1 98.81 93 VAL A C 1
ATOM 743 O O . VAL A 1 93 ? 4.777 3.814 -8.086 1 98.81 93 VAL A O 1
ATOM 746 N N . GLU A 1 94 ? 5.699 5.289 -6.688 1 98.06 94 GLU A N 1
ATOM 747 C CA . GLU A 1 94 ? 5.496 6.398 -7.617 1 98.06 94 GLU A CA 1
ATOM 748 C C . GLU A 1 94 ? 6.219 6.148 -8.938 1 98.06 94 GLU A C 1
ATOM 750 O O . GLU A 1 94 ? 5.629 6.293 -10.008 1 98.06 94 GLU A O 1
ATOM 755 N N . LYS A 1 95 ? 7.477 5.777 -8.828 1 98.19 95 LYS A N 1
ATOM 756 C CA . LYS A 1 95 ? 8.258 5.469 -10.023 1 98.19 95 LYS A CA 1
ATOM 757 C C . LYS A 1 95 ? 7.621 4.328 -10.812 1 98.19 95 LYS A C 1
ATOM 759 O O . LYS A 1 95 ? 7.496 4.414 -12.039 1 98.19 95 LYS A O 1
ATOM 764 N N . TRP A 1 96 ? 7.266 3.295 -10.117 1 98.75 96 TRP A N 1
ATOM 765 C CA . TRP A 1 96 ? 6.602 2.156 -10.742 1 98.75 96 TRP A CA 1
ATOM 766 C C . TRP A 1 96 ? 5.34 2.596 -11.469 1 98.75 96 TRP A C 1
ATOM 768 O O . TRP A 1 96 ? 5.094 2.18 -12.609 1 98.75 96 TRP A O 1
ATOM 778 N N . SER A 1 97 ? 4.516 3.404 -10.797 1 98.44 97 SER A N 1
ATOM 779 C CA . SER A 1 97 ? 3.248 3.83 -11.375 1 98.44 97 SER A CA 1
ATOM 780 C C . SER A 1 97 ? 3.473 4.652 -12.641 1 98.44 97 SER A C 1
ATOM 782 O O . SER A 1 97 ? 2.676 4.586 -13.578 1 98.44 97 SER A O 1
ATOM 784 N N . GLN A 1 98 ? 4.52 5.445 -12.703 1 97.19 98 GLN A N 1
ATOM 785 C CA . GLN A 1 98 ? 4.84 6.262 -13.867 1 97.19 98 GLN A CA 1
ATOM 786 C C . GLN A 1 98 ? 5.164 5.395 -15.078 1 97.19 98 GLN A C 1
ATOM 788 O O . GLN A 1 98 ? 4.863 5.766 -16.219 1 97.19 98 GLN A O 1
ATOM 793 N N . ILE A 1 99 ? 5.73 4.254 -14.836 1 97.88 99 ILE A N 1
ATOM 794 C CA . ILE A 1 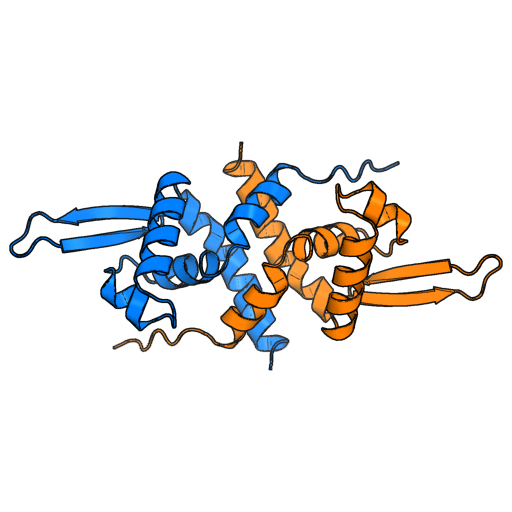99 ? 6.195 3.375 -15.898 1 97.88 99 ILE A CA 1
ATOM 795 C C . ILE A 1 99 ? 5.059 2.447 -16.328 1 97.88 99 ILE A C 1
ATOM 797 O O . ILE A 1 99 ? 4.879 2.189 -17.531 1 97.88 99 ILE A O 1
ATOM 801 N N . TRP A 1 100 ? 4.219 2.062 -15.375 1 98.12 100 TRP A N 1
ATOM 802 C CA . TRP A 1 100 ? 3.42 0.875 -15.656 1 98.12 100 TRP A CA 1
ATOM 803 C C . TRP A 1 100 ? 1.93 1.199 -15.609 1 98.12 100 TRP A C 1
ATOM 805 O O . TRP A 1 100 ? 1.096 0.374 -15.984 1 98.12 100 TRP A O 1
ATOM 815 N N . ILE A 1 101 ? 1.618 2.371 -15.055 1 95.94 101 ILE A N 1
ATOM 816 C CA . ILE A 1 101 ? 0.209 2.738 -14.969 1 95.94 101 ILE A CA 1
ATOM 817 C C . ILE A 1 101 ? -0.121 3.781 -16.031 1 95.94 101 ILE A C 1
ATOM 819 O O . ILE A 1 101 ? 0.625 4.746 -16.219 1 95.94 101 ILE A O 1
ATOM 823 N N . ASN A 1 102 ? -1.17 3.525 -16.828 1 84.75 102 ASN A N 1
ATOM 824 C CA . ASN A 1 102 ? -1.626 4.461 -17.859 1 84.75 102 ASN A CA 1
ATOM 825 C C . ASN A 1 102 ? -2.58 5.5 -17.281 1 84.75 102 ASN A C 1
ATOM 827 O O . ASN A 1 102 ? -3.332 5.211 -16.344 1 84.75 102 ASN A O 1
ATOM 831 N N . MET B 1 1 ? 2.154 28.438 -6.969 1 32.03 1 MET B N 1
ATOM 832 C CA . MET B 1 1 ? 1.492 27.516 -6.039 1 32.03 1 MET B CA 1
ATOM 833 C C . MET B 1 1 ? 1.791 26.078 -6.398 1 32.03 1 MET B C 1
ATOM 835 O O . MET B 1 1 ? 1.571 25.656 -7.535 1 32.03 1 MET B O 1
ATOM 839 N N . LYS B 1 2 ? 2.857 25.469 -5.969 1 41.41 2 LYS B N 1
ATOM 840 C CA . LYS B 1 2 ? 3.295 24.156 -6.469 1 41.41 2 LYS B CA 1
ATOM 841 C C . LYS B 1 2 ? 2.115 23.203 -6.625 1 41.41 2 LYS B C 1
ATOM 843 O O . LYS B 1 2 ? 1.384 22.953 -5.664 1 41.41 2 LYS B O 1
ATOM 848 N N . GLU B 1 3 ? 1.357 23.266 -7.527 1 43.84 3 GLU B N 1
ATOM 849 C CA . GLU B 1 3 ? 0.179 22.484 -7.887 1 43.84 3 GLU B CA 1
ATOM 850 C C . GLU B 1 3 ? 0.363 21.016 -7.523 1 43.84 3 GLU B C 1
ATOM 852 O O . GLU B 1 3 ? 1.137 20.297 -8.164 1 43.84 3 GLU B O 1
ATOM 857 N N . THR B 1 4 ? 0.549 20.75 -6.254 1 50.34 4 THR B N 1
ATOM 858 C CA . THR B 1 4 ? 0.799 19.391 -5.785 1 50.34 4 THR B CA 1
ATOM 859 C C . THR B 1 4 ? -0.284 18.453 -6.281 1 50.34 4 THR B C 1
ATOM 861 O O . THR B 1 4 ? -1.367 18.375 -5.699 1 50.34 4 THR B O 1
ATOM 864 N N . THR B 1 5 ? -0.59 18.578 -7.566 1 56.88 5 THR B N 1
ATOM 865 C CA . THR B 1 5 ? -1.559 17.719 -8.242 1 56.88 5 THR B CA 1
ATOM 866 C C . THR B 1 5 ? -1.347 16.266 -7.867 1 56.88 5 THR B C 1
ATOM 868 O O . THR B 1 5 ? -0.219 15.766 -7.895 1 56.88 5 THR B O 1
ATOM 871 N N . ILE B 1 6 ? -2.268 15.82 -7.07 1 62.53 6 ILE B N 1
ATOM 872 C CA . ILE B 1 6 ? -2.262 14.375 -6.855 1 62.53 6 ILE B CA 1
ATOM 873 C C . ILE B 1 6 ? -1.768 13.664 -8.117 1 62.53 6 ILE B C 1
ATOM 875 O O . ILE B 1 6 ? -2.168 14.016 -9.227 1 62.53 6 ILE B O 1
ATOM 879 N N . CYS B 1 7 ? -0.806 12.797 -7.934 1 85.38 7 CYS B N 1
ATOM 880 C CA . CYS B 1 7 ? -0.338 12 -9.055 1 85.38 7 CYS B CA 1
ATOM 881 C C . CYS B 1 7 ? -1.335 10.891 -9.391 1 85.38 7 CYS B C 1
ATOM 883 O O . CYS B 1 7 ? -1.391 9.875 -8.703 1 85.38 7 CYS B O 1
ATOM 885 N N . PRO B 1 8 ? -2.275 11.156 -10.344 1 92.25 8 PRO B N 1
ATOM 886 C CA . PRO B 1 8 ? -3.291 10.172 -10.727 1 92.25 8 PRO B CA 1
ATOM 887 C C . PRO B 1 8 ? -2.73 8.758 -10.844 1 92.25 8 PRO B C 1
ATOM 889 O O . PRO B 1 8 ? -3.408 7.789 -10.484 1 92.25 8 PRO B O 1
ATOM 892 N N . ARG B 1 9 ? -1.564 8.672 -11.25 1 96.12 9 ARG B N 1
ATOM 893 C CA . ARG B 1 9 ? -0.951 7.355 -11.414 1 96.12 9 ARG B CA 1
ATOM 894 C C . ARG B 1 9 ? -0.67 6.707 -10.07 1 96.12 9 ARG B C 1
ATOM 896 O O . ARG B 1 9 ? -0.886 5.504 -9.891 1 96.12 9 ARG B O 1
ATOM 903 N N . LEU B 1 10 ? -0.165 7.512 -9.156 1 96.94 10 LEU B N 1
ATOM 904 C CA . LEU B 1 10 ? 0.068 6.973 -7.824 1 96.94 10 LEU B CA 1
ATOM 905 C C . LEU B 1 10 ? -1.246 6.57 -7.16 1 96.94 10 LEU B C 1
ATOM 907 O O . LEU B 1 10 ? -1.316 5.543 -6.484 1 96.94 10 LEU B O 1
ATOM 911 N N . SER B 1 11 ? -2.277 7.371 -7.332 1 96.81 11 SER B N 1
ATOM 912 C CA . SER B 1 11 ? -3.594 7.043 -6.793 1 96.81 11 SER B CA 1
ATOM 913 C C . SER B 1 11 ? -4.09 5.703 -7.328 1 96.81 11 SER B C 1
ATOM 915 O O . SER B 1 11 ? -4.547 4.855 -6.559 1 96.81 11 SER B O 1
ATOM 917 N N . LYS B 1 12 ? -3.988 5.477 -8.594 1 97.31 12 LYS B N 1
ATOM 918 C CA . LYS B 1 12 ? -4.391 4.215 -9.211 1 97.31 12 LYS B CA 1
ATOM 919 C C . LYS B 1 12 ? -3.547 3.057 -8.688 1 97.31 12 LYS B C 1
ATOM 921 O O . LYS B 1 12 ? -4.066 1.965 -8.445 1 97.31 12 LYS B O 1
ATOM 926 N N . ALA B 1 13 ? -2.266 3.332 -8.562 1 98.19 13 ALA B N 1
ATOM 927 C CA . ALA B 1 13 ? -1.375 2.311 -8.016 1 98.19 13 ALA B CA 1
ATOM 928 C C . ALA B 1 13 ? -1.831 1.867 -6.629 1 98.19 13 ALA B C 1
ATOM 930 O O . ALA B 1 13 ? -1.922 0.668 -6.352 1 98.19 13 ALA B O 1
ATOM 931 N N . MET B 1 14 ? -2.182 2.83 -5.832 1 98.06 14 MET B N 1
ATOM 932 C CA . MET B 1 14 ? -2.521 2.496 -4.453 1 98.06 14 MET B CA 1
ATOM 933 C C . MET B 1 14 ? -3.92 1.897 -4.363 1 98.06 14 MET B C 1
ATOM 935 O O . MET B 1 14 ? -4.215 1.127 -3.447 1 98.06 14 MET B O 1
ATOM 939 N N . GLU B 1 15 ? -4.77 2.184 -5.293 1 97.75 15 GLU B N 1
ATOM 940 C CA . GLU B 1 15 ? -6.055 1.492 -5.375 1 97.75 15 GLU B CA 1
ATOM 941 C C . GLU B 1 15 ? -5.859 -0.006 -5.594 1 97.75 15 GLU B C 1
ATOM 943 O O . GLU B 1 15 ? -6.609 -0.82 -5.051 1 97.75 15 GLU B O 1
ATOM 948 N N . LEU B 1 16 ? -4.891 -0.303 -6.363 1 98.31 16 LEU B N 1
ATOM 949 C CA . LEU B 1 16 ? -4.578 -1.697 -6.66 1 98.31 16 LEU B CA 1
ATOM 950 C C . LEU B 1 16 ? -3.797 -2.334 -5.516 1 98.31 16 LEU B C 1
ATOM 952 O O . LEU B 1 16 ? -4.219 -3.346 -4.957 1 98.31 16 LEU B O 1
ATOM 956 N N . LEU B 1 17 ? -2.691 -1.698 -5.078 1 98.56 17 LEU B N 1
ATOM 957 C CA . LEU B 1 17 ? -1.737 -2.293 -4.152 1 98.56 17 LEU B CA 1
ATOM 958 C C . LEU B 1 17 ? -2.273 -2.256 -2.723 1 98.56 17 LEU B C 1
ATOM 960 O O . LEU B 1 17 ? -1.796 -2.994 -1.858 1 98.56 17 LEU B O 1
ATOM 964 N N . GLY B 1 18 ? -3.166 -1.389 -2.541 1 98.31 18 GLY B N 1
ATOM 965 C CA . GLY B 1 18 ? -3.703 -1.224 -1.198 1 98.31 18 GLY B CA 1
ATOM 966 C C . GLY B 1 18 ? -4.77 -2.244 -0.853 1 98.31 18 GLY B C 1
ATOM 967 O O . GLY B 1 18 ? -5.133 -2.402 0.315 1 98.31 18 GLY B O 1
ATOM 968 N N . LYS B 1 19 ? -5.301 -2.953 -1.797 1 98 19 LYS B N 1
ATOM 969 C CA . LYS B 1 19 ? -6.285 -3.992 -1.516 1 98 19 LYS B CA 1
ATOM 970 C C . LYS B 1 19 ? -5.707 -5.07 -0.606 1 98 19 LYS B C 1
ATOM 972 O O . LYS B 1 19 ? -4.543 -5.453 -0.753 1 98 19 LYS B O 1
ATOM 977 N N . ARG B 1 20 ? -6.625 -5.543 0.237 1 96.06 20 ARG B N 1
ATOM 978 C CA . ARG B 1 20 ? -6.18 -6.59 1.15 1 96.06 20 ARG B CA 1
ATOM 979 C C . ARG B 1 20 ? -5.586 -7.77 0.385 1 96.06 20 ARG B C 1
ATOM 981 O O . ARG B 1 20 ? -6.168 -8.234 -0.597 1 96.06 20 ARG B O 1
ATOM 988 N N . TRP B 1 21 ? -4.375 -8.266 0.771 1 97.5 21 TRP B N 1
ATOM 989 C CA . TRP B 1 21 ? -3.641 -9.461 0.369 1 97.5 21 TRP B CA 1
ATOM 990 C C . TRP B 1 21 ? -2.82 -9.203 -0.889 1 97.5 21 TRP B C 1
ATOM 992 O O . TRP B 1 21 ? -1.867 -9.93 -1.179 1 97.5 21 TRP B O 1
ATOM 1002 N N . THR B 1 22 ? -3.162 -8.172 -1.709 1 98.5 22 THR B N 1
ATOM 1003 C CA . THR B 1 22 ? -2.516 -7.934 -2.996 1 98.5 22 THR B CA 1
ATOM 1004 C C . THR B 1 22 ? -1.002 -7.836 -2.83 1 98.5 22 THR B C 1
ATOM 1006 O O . THR B 1 22 ? -0.256 -8.609 -3.436 1 98.5 22 THR B O 1
ATOM 1009 N N . THR B 1 23 ? -0.571 -6.973 -1.96 1 98.62 23 THR B N 1
ATOM 1010 C CA . THR B 1 23 ? 0.866 -6.789 -1.786 1 98.62 23 THR B CA 1
ATOM 1011 C C . THR B 1 23 ? 1.494 -8.023 -1.139 1 98.62 23 THR B C 1
ATOM 1013 O O . THR B 1 23 ? 2.623 -8.391 -1.466 1 98.62 23 THR B O 1
ATOM 1016 N N . LEU B 1 24 ? 0.799 -8.703 -0.264 1 98.25 24 LEU B N 1
ATOM 1017 C CA . LEU B 1 24 ? 1.319 -9.891 0.411 1 98.25 24 LEU B CA 1
ATOM 1018 C C . LEU B 1 24 ? 1.464 -11.047 -0.566 1 98.25 24 LEU B C 1
ATOM 1020 O O . LEU B 1 24 ? 2.4 -11.844 -0.457 1 98.25 24 LEU B O 1
ATOM 1024 N N . ILE B 1 25 ? 0.522 -11.117 -1.505 1 98.56 25 ILE B N 1
ATOM 1025 C CA . ILE B 1 25 ? 0.636 -12.125 -2.553 1 98.56 25 ILE B CA 1
ATOM 1026 C C . ILE B 1 25 ? 1.856 -11.828 -3.424 1 98.56 25 ILE B C 1
ATOM 1028 O O . ILE B 1 25 ? 2.637 -12.734 -3.738 1 98.56 25 ILE B O 1
ATOM 1032 N N . LEU B 1 26 ? 2.033 -10.578 -3.793 1 98.81 26 LEU B N 1
ATOM 1033 C CA . LEU B 1 26 ? 3.215 -10.188 -4.555 1 98.81 26 LEU B CA 1
ATOM 1034 C C . LEU B 1 26 ? 4.492 -10.523 -3.789 1 98.81 26 LEU B C 1
ATOM 1036 O O . LEU B 1 26 ? 5.449 -11.039 -4.363 1 98.81 26 LEU B O 1
ATOM 1040 N N . TYR B 1 27 ? 4.469 -10.227 -2.535 1 98.62 27 TYR B N 1
ATOM 1041 C CA . TYR B 1 27 ? 5.598 -10.523 -1.664 1 98.62 27 TYR B CA 1
ATOM 1042 C C . TYR B 1 27 ? 5.922 -12.016 -1.689 1 98.62 27 TYR B C 1
ATOM 1044 O O . TYR B 1 27 ? 7.082 -12.398 -1.846 1 98.62 27 TYR B O 1
ATOM 1052 N N . GLN B 1 28 ? 4.941 -12.828 -1.515 1 98.06 28 GLN B N 1
ATOM 1053 C CA . GLN B 1 28 ? 5.117 -14.281 -1.526 1 98.06 28 GLN B CA 1
ATOM 1054 C C . GLN B 1 28 ? 5.734 -14.75 -2.842 1 98.06 28 GLN B C 1
ATOM 1056 O O . GLN B 1 28 ? 6.609 -15.609 -2.85 1 98.06 28 GLN B O 1
ATOM 1061 N N . LEU B 1 29 ? 5.371 -14.148 -3.93 1 98.5 29 LEU B N 1
ATOM 1062 C CA . LEU B 1 29 ? 5.781 -14.586 -5.258 1 98.5 29 LEU B CA 1
ATOM 1063 C C . LEU B 1 29 ? 7.168 -14.055 -5.602 1 98.5 29 LEU B C 1
ATOM 1065 O O . LEU B 1 29 ? 7.781 -14.492 -6.578 1 98.5 29 LEU B O 1
ATOM 1069 N N . LEU B 1 30 ? 7.648 -13.102 -4.824 1 98.38 30 LEU B N 1
ATOM 1070 C CA . LEU B 1 30 ? 9.031 -12.672 -5.016 1 98.38 30 LEU B CA 1
ATOM 1071 C C . LEU B 1 30 ? 9.992 -13.836 -4.812 1 98.38 30 LEU B C 1
ATOM 1073 O O . LEU B 1 30 ? 11.117 -13.812 -5.324 1 98.38 30 LEU B O 1
ATOM 1077 N N . ASP B 1 31 ? 9.617 -14.812 -4.113 1 96.88 31 ASP B N 1
ATOM 1078 C CA . ASP B 1 31 ? 10.453 -15.984 -3.844 1 96.88 31 ASP B CA 1
ATOM 1079 C C . ASP B 1 31 ? 10.445 -16.938 -5.027 1 96.88 31 ASP B C 1
ATOM 1081 O O . ASP B 1 31 ? 11.109 -17.984 -4.996 1 96.88 31 ASP B O 1
ATOM 1085 N N . GLY B 1 32 ? 9.68 -16.641 -6.027 1 98.19 32 GLY B N 1
ATOM 1086 C CA . GLY B 1 32 ? 9.5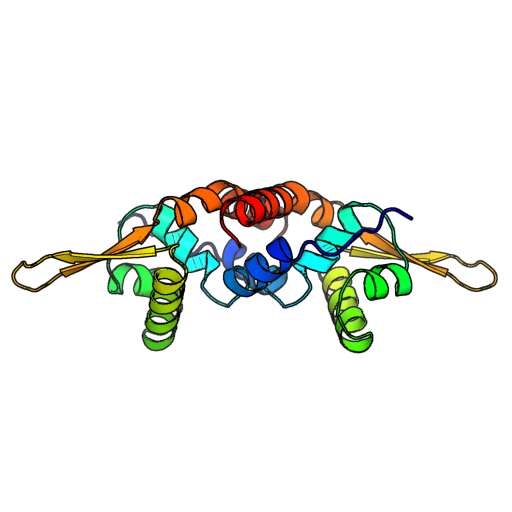94 -17.469 -7.215 1 98.19 32 GLY B CA 1
ATOM 1087 C C . GLY B 1 32 ? 8.18 -17.953 -7.508 1 98.19 32 GLY B C 1
ATOM 1088 O O . GLY B 1 32 ? 7.242 -17.578 -6.801 1 98.19 32 GLY B O 1
ATOM 1089 N N . SER B 1 33 ? 8.094 -18.766 -8.562 1 98.5 33 SER B N 1
ATOM 1090 C CA . SER B 1 33 ? 6.812 -19.328 -8.969 1 98.5 33 SER B CA 1
ATOM 1091 C C . SER B 1 33 ? 6.238 -20.234 -7.875 1 98.5 33 SER B C 1
ATOM 1093 O O . SER B 1 33 ? 6.973 -20.984 -7.238 1 98.5 33 SER B O 1
ATOM 1095 N N . GLN B 1 34 ? 4.945 -20.156 -7.672 1 98.56 34 GLN B N 1
ATOM 1096 C CA . GLN B 1 34 ? 4.293 -20.953 -6.641 1 98.56 34 GLN B CA 1
ATOM 1097 C C . GLN B 1 34 ? 2.936 -21.469 -7.117 1 98.56 34 GLN B C 1
ATOM 1099 O O . GLN B 1 34 ? 2.281 -20.812 -7.938 1 98.56 34 GLN B O 1
ATOM 1104 N N . ARG B 1 35 ? 2.588 -22.562 -6.547 1 98.44 35 ARG B N 1
ATOM 1105 C CA . ARG B 1 35 ? 1.247 -23.078 -6.773 1 98.44 35 ARG B CA 1
ATOM 1106 C C . ARG B 1 35 ? 0.242 -22.453 -5.816 1 98.44 35 ARG B C 1
ATOM 1108 O O . ARG B 1 35 ? 0.626 -21.859 -4.809 1 98.44 35 ARG B O 1
ATOM 1115 N N . PHE B 1 36 ? -1.045 -22.641 -6.215 1 98.5 36 PHE B N 1
ATOM 1116 C CA . PHE B 1 36 ? -2.135 -22.031 -5.453 1 98.5 36 PHE B CA 1
ATOM 1117 C C . PHE B 1 36 ? -2.043 -22.422 -3.98 1 98.5 36 PHE B C 1
ATOM 1119 O O . PHE B 1 36 ? -2.053 -21.547 -3.105 1 98.5 36 PHE B O 1
ATOM 1126 N N . ASN B 1 37 ? -1.824 -23.703 -3.736 1 97.56 37 ASN B N 1
ATOM 1127 C CA . ASN B 1 37 ? -1.839 -24.203 -2.367 1 97.56 37 ASN B CA 1
ATOM 1128 C C . ASN B 1 37 ? -0.643 -23.688 -1.568 1 97.56 37 ASN B C 1
ATOM 1130 O O . ASN B 1 37 ? -0.73 -23.516 -0.352 1 97.56 37 ASN B O 1
ATOM 1134 N N . GLU B 1 38 ? 0.436 -23.469 -2.236 1 97.38 38 GLU B N 1
ATOM 1135 C CA . GLU B 1 38 ? 1.616 -22.938 -1.573 1 97.38 38 GLU B CA 1
ATOM 1136 C C . GLU B 1 38 ? 1.371 -21.5 -1.099 1 97.38 38 GLU B C 1
ATOM 1138 O O . GLU B 1 38 ? 1.736 -21.141 0.023 1 97.38 38 GLU B O 1
ATOM 1143 N N . ILE B 1 39 ? 0.74 -20.719 -1.94 1 97.88 39 ILE B N 1
ATOM 1144 C CA . ILE B 1 39 ? 0.417 -19.344 -1.568 1 97.88 39 ILE B CA 1
ATOM 1145 C C . ILE B 1 39 ? -0.622 -19.344 -0.449 1 97.88 39 ILE B C 1
ATOM 1147 O O . ILE B 1 39 ? -0.471 -18.625 0.546 1 97.88 39 ILE B O 1
ATOM 1151 N N . GLU B 1 40 ? -1.624 -20.188 -0.622 1 97.06 40 GLU B N 1
ATOM 1152 C CA . GLU B 1 40 ? -2.703 -20.281 0.356 1 97.06 40 GLU B CA 1
ATOM 1153 C C . GLU B 1 40 ? -2.172 -20.688 1.728 1 97.06 40 GLU B C 1
ATOM 1155 O O . GLU B 1 40 ? -2.645 -20.188 2.754 1 97.06 40 GLU B O 1
ATOM 1160 N N . SER B 1 41 ? -1.183 -21.531 1.732 1 96.25 41 SER B N 1
ATOM 1161 C CA . SER B 1 41 ? -0.623 -22.031 2.988 1 96.25 41 SER B CA 1
ATOM 1162 C C . SER B 1 41 ? 0.252 -20.969 3.652 1 96.25 41 SER B C 1
ATOM 1164 O O . SER B 1 41 ? 0.421 -20.969 4.875 1 96.25 41 SER B O 1
ATOM 1166 N N . ALA B 1 42 ? 0.792 -20.094 2.877 1 95.38 42 ALA B N 1
ATOM 1167 C CA . ALA B 1 42 ? 1.735 -19.094 3.375 1 95.38 42 ALA B CA 1
ATOM 1168 C C . ALA B 1 42 ? 1.001 -17.891 3.936 1 95.38 42 ALA B C 1
ATOM 1170 O O . ALA B 1 42 ? 1.568 -17.109 4.715 1 95.38 42 ALA B O 1
ATOM 1171 N N . LEU B 1 43 ? -0.222 -17.656 3.539 1 95.25 43 LEU B N 1
ATOM 1172 C CA . LEU B 1 43 ? -1.009 -16.5 3.936 1 95.25 43 LEU B CA 1
ATOM 1173 C C . LEU B 1 43 ? -2.324 -16.922 4.578 1 95.25 43 LEU B C 1
ATOM 1175 O O . LEU B 1 43 ? -2.965 -17.875 4.117 1 95.25 43 LEU B O 1
ATOM 1179 N N . PRO B 1 44 ? -2.703 -16.281 5.707 1 95.25 44 PRO B N 1
ATOM 1180 C CA . PRO B 1 44 ? -4.02 -16.562 6.285 1 95.25 44 PRO B CA 1
ATOM 1181 C C . PRO B 1 44 ? -5.16 -15.953 5.465 1 95.25 44 PRO B C 1
ATOM 1183 O O . PRO B 1 44 ? -5.902 -15.102 5.969 1 95.25 44 PRO B O 1
ATOM 1186 N N . VAL B 1 45 ? -5.348 -16.375 4.242 1 96.19 45 VAL B N 1
ATOM 1187 C CA . VAL B 1 45 ? -6.348 -15.922 3.279 1 96.19 45 VAL B CA 1
ATOM 1188 C C . VAL B 1 45 ? -7.203 -17.109 2.832 1 96.19 45 VAL B C 1
ATOM 1190 O O . VAL B 1 45 ? -6.695 -18.219 2.668 1 96.19 45 VAL B O 1
ATOM 1193 N N . SER B 1 46 ? -8.453 -16.906 2.658 1 97.19 46 SER B N 1
ATOM 1194 C CA . SER B 1 46 ? -9.312 -17.969 2.154 1 97.19 46 SER B CA 1
ATOM 1195 C C . SER B 1 46 ? -9.008 -18.281 0.69 1 97.19 46 SER B C 1
ATOM 1197 O O . SER B 1 46 ? -8.57 -17.406 -0.057 1 97.19 46 SER B O 1
ATOM 1199 N N . GLY B 1 47 ? -9.328 -19.422 0.254 1 98.06 47 GLY B N 1
ATOM 1200 C CA . GLY B 1 47 ? -9.148 -19.812 -1.135 1 98.06 47 GLY B CA 1
ATOM 1201 C C . GLY B 1 47 ? -9.914 -18.922 -2.104 1 98.06 47 GLY B C 1
ATOM 1202 O O . GLY B 1 47 ? -9.391 -18.578 -3.164 1 98.06 47 GLY B O 1
ATOM 1203 N N . ARG B 1 48 ? -11.047 -18.578 -1.716 1 98.25 48 ARG B N 1
ATOM 1204 C CA . ARG B 1 48 ? -11.883 -17.734 -2.555 1 98.25 48 ARG B CA 1
ATOM 1205 C C . ARG B 1 48 ? -11.227 -16.375 -2.771 1 98.25 48 ARG B C 1
ATOM 1207 O O . ARG B 1 48 ? -11.133 -15.891 -3.904 1 98.25 48 ARG B O 1
ATOM 1214 N N . LEU B 1 49 ? -10.773 -15.719 -1.727 1 98.38 49 LEU B N 1
ATOM 1215 C CA . LEU B 1 49 ? -10.172 -14.398 -1.805 1 98.38 49 LEU B CA 1
ATOM 1216 C C . LEU B 1 49 ? -8.836 -14.453 -2.543 1 98.38 49 LEU B C 1
ATOM 1218 O O . LEU B 1 49 ? -8.516 -13.539 -3.312 1 98.38 49 LEU B O 1
ATOM 1222 N N . LEU B 1 50 ? -8.141 -15.508 -2.26 1 98.69 50 LEU B N 1
ATOM 1223 C CA . LEU B 1 50 ? -6.891 -15.68 -2.988 1 98.69 50 LEU B CA 1
ATOM 1224 C C . LEU B 1 50 ? -7.145 -15.781 -4.488 1 98.69 50 LEU B C 1
ATOM 1226 O O . LEU B 1 50 ? -6.461 -15.133 -5.285 1 98.69 50 LEU B O 1
ATOM 1230 N N . SER B 1 51 ? -8.086 -16.609 -4.855 1 98.81 51 SER B N 1
ATOM 1231 C CA . SER B 1 51 ? -8.438 -16.75 -6.266 1 98.81 51 SER B CA 1
ATOM 1232 C C . SER B 1 51 ? -8.805 -15.414 -6.887 1 98.81 51 SER B C 1
ATOM 1234 O O . SER B 1 51 ? -8.352 -15.086 -7.984 1 98.81 51 SER B O 1
ATOM 1236 N N . GLU B 1 52 ? -9.602 -14.656 -6.223 1 98.75 52 GLU B N 1
ATOM 1237 C CA . GLU B 1 52 ? -10.031 -13.344 -6.688 1 98.75 52 GLU B CA 1
ATOM 1238 C C . GLU B 1 52 ? -8.844 -12.406 -6.875 1 98.75 52 GLU B C 1
ATOM 1240 O O . GLU B 1 52 ? -8.742 -11.719 -7.895 1 98.75 52 GLU B O 1
ATOM 1245 N N . ARG B 1 53 ? -7.945 -12.336 -5.941 1 98.81 53 ARG B N 1
ATOM 1246 C CA . ARG B 1 53 ? -6.781 -11.461 -6 1 98.81 53 ARG B CA 1
ATOM 1247 C C . ARG B 1 53 ? -5.836 -11.875 -7.121 1 98.81 53 ARG B C 1
ATOM 1249 O O . ARG B 1 53 ? -5.297 -11.023 -7.836 1 98.81 53 ARG B O 1
ATOM 1256 N N . LEU B 1 54 ? -5.629 -13.195 -7.246 1 98.88 54 LEU B N 1
ATOM 1257 C CA . LEU B 1 54 ? -4.746 -13.68 -8.305 1 98.88 54 LEU B CA 1
ATOM 1258 C C . LEU B 1 54 ? -5.309 -13.344 -9.68 1 98.88 54 LEU B C 1
ATOM 1260 O O . LEU B 1 54 ? -4.562 -12.961 -10.578 1 98.88 54 LEU B O 1
ATOM 1264 N N . LYS B 1 55 ? -6.598 -13.5 -9.812 1 98.88 55 LYS B N 1
ATOM 1265 C CA . LYS B 1 55 ? -7.242 -13.133 -11.07 1 98.88 55 LYS B CA 1
ATOM 1266 C C . LYS B 1 55 ? -7.059 -11.648 -11.375 1 98.88 55 LYS B C 1
ATOM 1268 O O . LYS B 1 55 ? -6.758 -11.273 -12.508 1 98.88 55 LYS B O 1
ATOM 1273 N N . GLU B 1 56 ? -7.258 -10.82 -10.438 1 98.88 56 GLU B N 1
ATOM 1274 C CA . GLU B 1 56 ? -7.078 -9.383 -10.602 1 98.88 56 GLU B CA 1
ATOM 1275 C C . GLU B 1 56 ? -5.633 -9.039 -10.945 1 98.88 56 GLU B C 1
ATOM 1277 O O . GLU B 1 56 ? -5.379 -8.227 -11.836 1 98.88 56 GLU B O 1
ATOM 1282 N N . LEU B 1 57 ? -4.715 -9.633 -10.227 1 98.88 57 LEU B N 1
ATOM 1283 C CA . LEU B 1 57 ? -3.297 -9.383 -10.461 1 98.88 57 LEU B CA 1
ATOM 1284 C C . LEU B 1 57 ? -2.891 -9.844 -11.859 1 98.88 57 LEU B C 1
ATOM 1286 O O . LEU B 1 57 ? -2.029 -9.234 -12.492 1 98.88 57 LEU B O 1
ATOM 1290 N N . GLU B 1 58 ? -3.498 -10.953 -12.281 1 98.88 58 GLU B N 1
ATOM 1291 C CA . GLU B 1 58 ? -3.279 -11.406 -13.648 1 98.88 58 GLU B CA 1
ATOM 1292 C C . GLU B 1 58 ? -3.83 -10.398 -14.656 1 98.88 58 GLU B C 1
ATOM 1294 O O . GLU B 1 58 ? -3.146 -10.031 -15.617 1 98.88 58 GLU B O 1
ATOM 1299 N N . LYS B 1 59 ? -5.078 -9.961 -14.461 1 98.69 59 LYS B N 1
ATOM 1300 C CA . LYS B 1 59 ? -5.727 -8.992 -15.344 1 98.69 59 LYS B CA 1
ATOM 1301 C C . LYS B 1 59 ? -4.922 -7.695 -15.422 1 98.69 59 LYS B C 1
ATOM 1303 O O . LYS B 1 59 ? -4.82 -7.086 -16.484 1 98.69 59 LYS B O 1
ATOM 1308 N N . GLU B 1 60 ? -4.324 -7.277 -14.297 1 98.5 60 GLU B N 1
ATOM 1309 C CA . GLU B 1 60 ? -3.568 -6.031 -14.219 1 98.5 60 GLU B CA 1
ATOM 1310 C C . GLU B 1 60 ? -2.141 -6.223 -14.727 1 98.5 60 GLU B C 1
ATOM 1312 O O . GLU B 1 60 ? -1.355 -5.273 -14.758 1 98.5 60 GLU B O 1
ATOM 1317 N N . GLY B 1 61 ? -1.75 -7.484 -15 1 98.75 61 GLY B N 1
ATOM 1318 C CA . GLY B 1 61 ? -0.475 -7.77 -15.641 1 98.75 61 GLY B CA 1
ATOM 1319 C C . GLY B 1 61 ? 0.673 -7.887 -14.656 1 98.75 61 GLY B C 1
ATOM 1320 O O . GLY B 1 61 ? 1.838 -7.742 -15.031 1 98.75 61 GLY B O 1
ATOM 1321 N N . LEU B 1 62 ? 0.409 -8.078 -13.398 1 98.94 62 LEU B N 1
ATOM 1322 C CA . LEU B 1 62 ? 1.455 -8.172 -12.391 1 98.94 62 LEU B CA 1
ATOM 1323 C C . LEU B 1 62 ? 1.847 -9.625 -12.148 1 98.94 62 LEU B C 1
ATOM 1325 O O . LEU B 1 62 ? 2.959 -9.906 -11.695 1 98.94 62 LEU B O 1
ATOM 1329 N N . VAL B 1 63 ? 0.936 -10.539 -12.391 1 98.94 63 VAL B N 1
ATOM 1330 C CA . VAL B 1 63 ? 1.127 -11.969 -12.172 1 98.94 63 VAL B CA 1
ATOM 1331 C C . VAL B 1 63 ? 0.804 -12.734 -13.453 1 98.94 63 VAL B C 1
ATOM 1333 O O . VAL B 1 63 ? -0.101 -12.352 -14.203 1 98.94 63 VAL B O 1
ATOM 1336 N N . GLU B 1 64 ? 1.547 -13.711 -13.664 1 98.81 64 GLU B N 1
ATOM 1337 C CA . GLU B 1 64 ? 1.271 -14.625 -14.758 1 98.81 64 GLU B CA 1
ATOM 1338 C C . GLU B 1 64 ? 0.868 -16 -14.242 1 98.81 64 GLU B C 1
ATOM 1340 O O . GLU B 1 64 ? 1.439 -16.5 -13.266 1 98.81 64 GLU B O 1
ATOM 1345 N N . ARG B 1 65 ? -0.151 -16.516 -14.836 1 98.56 65 ARG B N 1
ATOM 1346 C CA . ARG B 1 65 ? -0.637 -17.875 -14.57 1 98.56 65 ARG B CA 1
ATOM 1347 C C . ARG B 1 65 ? -0.195 -18.828 -15.664 1 98.56 65 ARG B C 1
ATOM 1349 O O . ARG B 1 65 ? -0.547 -18.656 -16.828 1 98.56 65 ARG B O 1
ATOM 1356 N N . LYS B 1 66 ? 0.624 -19.844 -15.375 1 98.62 66 LYS B N 1
ATOM 1357 C CA . LYS B 1 66 ? 1.107 -20.812 -16.344 1 98.62 66 LYS B CA 1
ATOM 1358 C C . LYS B 1 66 ? 0.539 -22.203 -16.047 1 98.62 66 LYS B C 1
ATOM 1360 O O . LYS B 1 66 ? 0.589 -22.672 -14.914 1 98.62 66 LYS B O 1
ATOM 1365 N N . VAL B 1 67 ? 0.052 -22.797 -17.078 1 98 67 VAL B N 1
ATOM 1366 C CA . VAL B 1 67 ? -0.526 -24.141 -16.938 1 98 67 VAL B CA 1
ATOM 1367 C C . VAL B 1 67 ? 0.433 -25.172 -17.516 1 98 67 VAL B C 1
ATOM 1369 O O . VAL B 1 67 ? 0.929 -25.016 -18.641 1 98 67 VAL B O 1
ATOM 1372 N N . PHE B 1 68 ? 0.791 -26.156 -16.781 1 97 68 PHE B N 1
ATOM 1373 C CA . PHE B 1 68 ? 1.619 -27.281 -17.219 1 97 68 PHE B CA 1
ATOM 1374 C C . PHE B 1 68 ? 0.767 -28.516 -17.484 1 97 68 PHE B C 1
ATOM 1376 O O . PHE B 1 68 ? 0.064 -28.984 -16.594 1 97 68 PHE B O 1
ATOM 1383 N N . THR B 1 69 ? 0.831 -28.922 -18.672 1 94.44 69 THR B N 1
ATOM 1384 C CA . THR B 1 69 ? 0.022 -30.047 -19.109 1 94.44 69 THR B CA 1
ATOM 1385 C C . THR B 1 69 ? 0.645 -31.359 -18.656 1 94.44 69 THR B C 1
ATOM 1387 O O . THR B 1 69 ? 1.003 -32.188 -19.484 1 94.44 69 THR B O 1
ATOM 1390 N N . GLU B 1 70 ? 0.881 -31.547 -17.469 1 92.44 70 GLU B N 1
ATOM 1391 C CA . GLU B 1 70 ? 1.325 -32.812 -16.859 1 92.44 70 GLU B CA 1
ATOM 1392 C C . GLU B 1 70 ? 0.178 -33.5 -16.141 1 92.44 70 GLU B C 1
ATOM 1394 O O . GLU B 1 70 ? -0.939 -32.969 -16.094 1 92.44 70 GLU B O 1
ATOM 1399 N N . VAL B 1 71 ? 0.388 -34.812 -15.852 1 92.5 71 VAL B N 1
ATOM 1400 C CA . VAL B 1 71 ? -0.612 -35.594 -15.109 1 92.5 71 VAL B CA 1
ATOM 1401 C C . VAL B 1 71 ? -0.142 -35.781 -13.672 1 92.5 71 VAL B C 1
ATOM 1403 O O . VAL B 1 71 ? 0.855 -36.469 -13.43 1 92.5 71 VAL B O 1
ATOM 1406 N N . PRO B 1 72 ? -0.928 -35.031 -12.805 1 94.44 72 PRO B N 1
ATOM 1407 C CA . PRO B 1 72 ? -2.066 -34.156 -12.977 1 94.44 72 PRO B CA 1
ATOM 1408 C C . PRO B 1 72 ? -1.651 -32.75 -13.453 1 94.44 72 PRO B C 1
ATOM 1410 O O . PRO B 1 72 ? -0.487 -32.375 -13.305 1 94.44 72 PRO B O 1
ATOM 1413 N N . VAL B 1 73 ? -2.631 -32.031 -14.047 1 96.38 73 VAL B N 1
ATOM 1414 C CA . VAL B 1 73 ? -2.396 -30.672 -14.523 1 96.38 73 VAL B CA 1
ATOM 1415 C C . VAL B 1 73 ? -1.88 -29.812 -13.375 1 96.38 73 VAL B C 1
ATOM 1417 O O . VAL B 1 73 ? -2.381 -29.891 -12.25 1 96.38 73 VAL B O 1
ATOM 1420 N N . ARG B 1 74 ? -0.927 -28.984 -13.625 1 96.06 74 ARG B N 1
ATOM 1421 C CA . ARG B 1 74 ? -0.319 -28.125 -12.625 1 96.06 74 ARG B CA 1
ATOM 1422 C C . ARG B 1 74 ? -0.351 -26.656 -13.078 1 96.06 74 ARG B C 1
ATOM 1424 O O . ARG B 1 74 ? -0.098 -26.359 -14.25 1 96.06 74 ARG B O 1
ATOM 1431 N N . VAL B 1 75 ? -0.75 -25.812 -12.148 1 98.25 75 VAL B N 1
ATOM 1432 C CA . VAL B 1 75 ? -0.765 -24.391 -12.422 1 98.25 75 VAL B CA 1
ATOM 1433 C C . VAL B 1 75 ? 0.199 -23.672 -11.477 1 98.25 75 VAL B C 1
ATOM 1435 O O . VAL B 1 75 ? 0.227 -23.953 -10.281 1 98.25 75 VAL B O 1
ATOM 1438 N N . GLU B 1 76 ? 0.975 -22.781 -12.086 1 98.75 76 GLU B N 1
ATOM 1439 C CA . GLU B 1 76 ? 1.879 -21.969 -11.273 1 98.75 76 GLU B CA 1
ATOM 1440 C C . GLU B 1 76 ? 1.671 -20.484 -11.523 1 98.75 76 GLU B C 1
ATOM 1442 O O . GLU B 1 76 ? 1.31 -20.078 -12.625 1 98.75 76 GLU B O 1
ATOM 1447 N N . TYR B 1 77 ? 1.896 -19.766 -10.5 1 98.94 77 TYR B N 1
ATOM 1448 C CA . TYR B 1 77 ? 1.843 -18.297 -10.555 1 98.94 77 TYR B CA 1
ATOM 1449 C C . TYR B 1 77 ? 3.227 -17.703 -10.359 1 98.94 77 TYR B C 1
ATOM 1451 O O . TYR B 1 77 ? 4 -18.172 -9.516 1 98.94 77 TYR B O 1
ATOM 1459 N N . SER B 1 78 ? 3.561 -16.719 -11.094 1 98.94 78 SER B N 1
ATOM 1460 C CA . SER B 1 78 ? 4.82 -15.992 -10.961 1 98.94 78 SER B CA 1
ATOM 1461 C C . SER B 1 78 ? 4.645 -14.508 -11.266 1 98.94 78 SER B C 1
ATOM 1463 O O . SER B 1 78 ? 3.625 -14.102 -11.828 1 98.94 78 SER B O 1
ATOM 1465 N N . LEU B 1 79 ? 5.574 -13.742 -10.859 1 98.94 79 LEU B N 1
ATOM 1466 C CA . LEU B 1 79 ? 5.543 -12.312 -11.164 1 98.94 79 LEU B CA 1
ATOM 1467 C C . LEU B 1 79 ? 5.984 -12.055 -12.602 1 98.94 79 LEU B C 1
ATOM 1469 O O . LEU B 1 79 ? 6.91 -12.695 -13.102 1 98.94 79 LEU B O 1
ATOM 1473 N N . THR B 1 80 ? 5.23 -11.18 -13.258 1 98.94 80 THR B N 1
ATOM 1474 C CA . THR B 1 80 ? 5.742 -10.602 -14.492 1 98.94 80 THR B CA 1
ATOM 1475 C C . THR B 1 80 ? 6.828 -9.57 -14.203 1 98.94 80 THR B C 1
ATOM 1477 O O . THR B 1 80 ? 7.16 -9.328 -13.039 1 98.94 80 THR B O 1
ATOM 1480 N N . ASP B 1 81 ? 7.395 -8.93 -15.289 1 98.81 81 ASP B N 1
ATOM 1481 C CA . ASP B 1 81 ? 8.336 -7.828 -15.102 1 98.81 81 ASP B CA 1
ATOM 1482 C C . ASP B 1 81 ? 7.676 -6.668 -14.359 1 98.81 81 ASP B C 1
ATOM 1484 O O . ASP B 1 81 ? 8.305 -6.023 -13.516 1 98.81 81 ASP B O 1
ATOM 1488 N N . LYS B 1 82 ? 6.414 -6.41 -14.695 1 98.88 82 LYS B N 1
ATOM 1489 C CA . LYS B 1 82 ? 5.641 -5.371 -14.023 1 98.88 82 LYS B CA 1
ATOM 1490 C C . LYS B 1 82 ? 5.516 -5.664 -12.531 1 98.88 82 LYS B C 1
ATOM 1492 O O . LYS B 1 82 ? 5.656 -4.762 -11.703 1 98.88 82 LYS B O 1
ATOM 1497 N N . GLY B 1 83 ? 5.242 -6.902 -12.164 1 98.94 83 GLY B N 1
ATOM 1498 C CA . GLY B 1 83 ? 5.16 -7.309 -10.773 1 98.94 83 GLY B CA 1
ATOM 1499 C C . GLY B 1 83 ? 6.492 -7.242 -10.055 1 98.94 83 GLY B C 1
ATOM 1500 O O . GLY B 1 83 ? 6.574 -6.738 -8.93 1 98.94 83 GLY B O 1
ATOM 1501 N N . LYS B 1 84 ? 7.539 -7.727 -10.703 1 98.94 84 LYS B N 1
ATOM 1502 C CA . LYS B 1 84 ? 8.875 -7.754 -10.117 1 98.94 84 LYS B CA 1
ATOM 1503 C C . LYS B 1 84 ? 9.383 -6.34 -9.844 1 98.94 84 LYS B C 1
ATOM 1505 O O . LYS B 1 84 ? 10.117 -6.117 -8.883 1 98.94 84 LYS B O 1
ATOM 1510 N N . ALA B 1 85 ? 8.938 -5.449 -10.633 1 98.88 85 ALA B N 1
ATOM 1511 C CA . ALA B 1 85 ? 9.398 -4.066 -10.523 1 98.88 85 ALA B CA 1
ATOM 1512 C C . ALA B 1 85 ? 8.922 -3.434 -9.219 1 98.88 85 ALA B C 1
ATOM 1514 O O . ALA B 1 85 ? 9.398 -2.367 -8.828 1 98.88 85 ALA B O 1
ATOM 1515 N N . LEU B 1 86 ? 8.023 -4.094 -8.484 1 98.88 86 LEU B N 1
ATOM 1516 C CA . LEU B 1 86 ? 7.531 -3.58 -7.211 1 98.88 86 LEU B CA 1
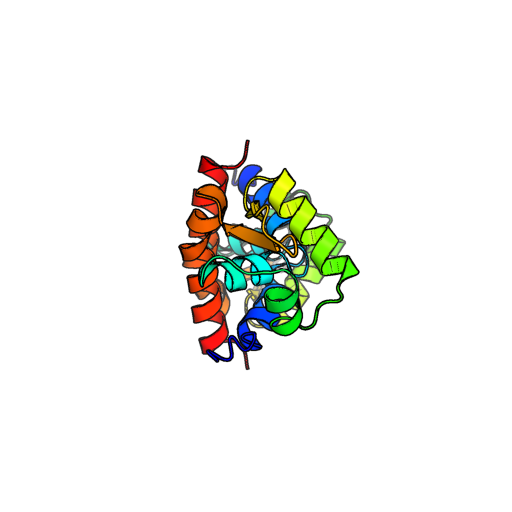ATOM 1517 C C . LEU B 1 86 ? 8.406 -4.062 -6.055 1 98.88 86 LEU B C 1
ATOM 1519 O O . LEU B 1 86 ? 8.195 -3.658 -4.906 1 98.88 86 LEU B O 1
ATOM 1523 N N . GLU B 1 87 ? 9.375 -4.879 -6.336 1 98.88 87 GLU B N 1
ATOM 1524 C CA . GLU B 1 87 ? 10.18 -5.465 -5.27 1 98.88 87 GLU B CA 1
ATOM 1525 C C . GLU B 1 87 ? 10.797 -4.387 -4.383 1 98.88 87 GLU B C 1
ATOM 1527 O O . GLU B 1 87 ? 10.766 -4.492 -3.154 1 98.88 87 GLU B O 1
ATOM 1532 N N . GLY B 1 88 ? 11.352 -3.363 -4.988 1 98.75 88 GLY B N 1
ATOM 1533 C CA . GLY B 1 88 ? 11.953 -2.299 -4.207 1 98.75 88 GLY B CA 1
ATOM 1534 C C . GLY B 1 88 ? 11 -1.683 -3.199 1 98.75 88 GLY B C 1
ATOM 1535 O O . GLY B 1 88 ? 11.352 -1.505 -2.031 1 98.75 88 GLY B O 1
ATOM 1536 N N . ALA B 1 89 ? 9.812 -1.37 -3.631 1 98.88 89 ALA B N 1
ATOM 1537 C CA . ALA B 1 89 ? 8.805 -0.776 -2.754 1 98.88 89 ALA B CA 1
ATOM 1538 C C . ALA B 1 89 ? 8.438 -1.729 -1.619 1 98.88 89 ALA B C 1
ATOM 1540 O O . ALA B 1 89 ? 8.359 -1.319 -0.458 1 98.88 89 ALA B O 1
ATOM 1541 N N . ILE B 1 90 ? 8.203 -2.979 -1.933 1 98.75 90 ILE B N 1
ATOM 1542 C CA . ILE B 1 90 ? 7.789 -3.982 -0.959 1 98.75 90 ILE B CA 1
ATOM 1543 C C . ILE B 1 90 ? 8.883 -4.168 0.09 1 98.75 90 ILE B C 1
ATOM 1545 O O . ILE B 1 90 ? 8.594 -4.223 1.289 1 98.75 90 ILE B O 1
ATOM 1549 N N . ARG B 1 91 ? 10.133 -4.199 -0.327 1 98.5 91 ARG B N 1
ATOM 1550 C CA . ARG B 1 91 ? 11.242 -4.395 0.595 1 98.5 91 ARG B CA 1
ATOM 1551 C C . ARG B 1 91 ? 11.414 -3.189 1.514 1 98.5 91 ARG B C 1
ATOM 1553 O O . ARG B 1 91 ? 11.773 -3.338 2.682 1 98.5 91 ARG B O 1
ATOM 1560 N N . GLU B 1 92 ? 11.188 -2.02 0.967 1 98.75 92 GLU B N 1
ATOM 1561 C CA . GLU B 1 92 ? 11.25 -0.826 1.807 1 98.75 92 GLU B CA 1
ATOM 1562 C C . GLU B 1 92 ? 10.172 -0.852 2.885 1 98.75 92 GLU B C 1
ATOM 1564 O O . GLU B 1 92 ? 10.422 -0.469 4.027 1 98.75 92 GLU B O 1
ATOM 1569 N N . VAL B 1 93 ? 8.953 -1.304 2.549 1 98.81 93 VAL B N 1
ATOM 1570 C CA . VAL B 1 93 ? 7.898 -1.413 3.549 1 98.81 93 VAL B CA 1
ATOM 1571 C C . VAL B 1 93 ? 8.25 -2.5 4.562 1 98.81 93 VAL B C 1
ATOM 1573 O O . VAL B 1 93 ? 8.016 -2.338 5.762 1 98.81 93 VAL B O 1
ATOM 1576 N N . GLU B 1 94 ? 8.789 -3.57 4.07 1 98 94 GLU B N 1
ATOM 1577 C CA . GLU B 1 94 ? 9.211 -4.648 4.957 1 98 94 GLU B CA 1
ATOM 1578 C C . GLU B 1 94 ? 10.234 -4.156 5.98 1 98 94 GLU B C 1
ATOM 1580 O O . GLU B 1 94 ? 10.086 -4.402 7.18 1 98 94 GLU B O 1
ATOM 1585 N N . LYS B 1 95 ? 11.234 -3.471 5.488 1 98.19 95 LYS B N 1
ATOM 1586 C CA . LYS B 1 95 ? 12.25 -2.91 6.375 1 98.19 95 LYS B CA 1
ATOM 1587 C C . LYS B 1 95 ? 11.625 -1.947 7.383 1 98.19 95 LYS B C 1
ATOM 1589 O O . LYS B 1 95 ? 11.93 -2.008 8.578 1 98.19 95 LYS B O 1
ATOM 1594 N N . TRP B 1 96 ? 10.812 -1.075 6.891 1 98.75 96 TRP B N 1
ATOM 1595 C CA . TRP B 1 96 ? 10.109 -0.126 7.746 1 98.75 96 TRP B CA 1
ATOM 1596 C C . TRP B 1 96 ? 9.32 -0.853 8.828 1 98.75 96 TRP B C 1
ATOM 1598 O O . TRP B 1 96 ? 9.359 -0.468 10 1 98.75 96 TRP B O 1
ATOM 1608 N N . SER B 1 97 ? 8.562 -1.881 8.422 1 98.44 97 SER B N 1
ATOM 1609 C CA . SER B 1 97 ? 7.719 -2.604 9.367 1 98.44 97 SER B CA 1
ATOM 1610 C C . SER B 1 97 ? 8.555 -3.275 10.453 1 98.44 97 SER B C 1
ATOM 1612 O O . SER B 1 97 ? 8.125 -3.379 11.602 1 98.44 97 SER B O 1
ATOM 1614 N N . GLN B 1 98 ? 9.734 -3.75 10.133 1 97.19 98 GLN B N 1
ATOM 1615 C CA . GLN B 1 98 ? 10.625 -4.398 11.086 1 97.19 98 GLN B CA 1
ATOM 1616 C C . GLN B 1 98 ? 11.078 -3.42 12.164 1 97.19 98 GLN B C 1
ATOM 1618 O O . GLN B 1 98 ? 11.281 -3.809 13.32 1 97.19 98 GLN B O 1
ATOM 1623 N N . ILE B 1 99 ? 11.211 -2.195 11.797 1 97.88 99 ILE B N 1
ATOM 1624 C CA . ILE B 1 99 ? 11.742 -1.179 12.695 1 97.88 99 ILE B CA 1
ATOM 1625 C C . ILE B 1 99 ? 10.609 -0.567 13.516 1 97.88 99 ILE B C 1
ATOM 1627 O O . ILE B 1 99 ? 10.766 -0.315 14.711 1 97.88 99 ILE B O 1
ATOM 1631 N N . TRP B 1 100 ? 9.438 -0.462 12.898 1 98.12 100 TRP B N 1
ATOM 1632 C CA . TRP B 1 100 ? 8.484 0.482 13.477 1 98.12 100 TRP B CA 1
ATOM 1633 C C . TRP B 1 100 ? 7.203 -0.226 13.906 1 98.12 100 TRP B C 1
ATOM 1635 O O . TRP B 1 100 ? 6.352 0.367 14.57 1 98.12 100 TRP B O 1
ATOM 1645 N N . ILE B 1 101 ? 7.062 -1.469 13.438 1 95.88 101 ILE B N 1
ATOM 1646 C CA . ILE B 1 101 ? 5.852 -2.199 13.797 1 95.88 101 ILE B CA 1
ATOM 1647 C C . ILE B 1 101 ? 6.172 -3.24 14.867 1 95.88 101 ILE B C 1
ATOM 1649 O O . ILE B 1 101 ? 7.168 -3.963 14.758 1 95.88 101 ILE B O 1
ATOM 1653 N N . ASN B 1 102 ? 5.414 -3.232 15.969 1 84.69 102 ASN B N 1
ATOM 1654 C CA . ASN B 1 102 ? 5.578 -4.203 17.047 1 84.69 102 ASN B CA 1
ATOM 1655 C C . ASN B 1 102 ? 4.797 -5.484 16.781 1 84.69 102 ASN B C 1
ATOM 1657 O O . ASN B 1 102 ? 3.734 -5.445 16.156 1 84.69 102 ASN B O 1
#

Secondary structure (DSSP, 8-state):
-------HHHHHHHHHHTSTTHHHHHHHHTT--B-HHHHHHHSS--HHHHHHHHHHHHHTTSEEEEEE-SSS-EEEEEE-HHHHTTHHHHHHHHHHHHHH--/-------HHHHHHHHHHTSTTHHHHHHHHTT--B-HHHHHHHSS--HHHHHHHHHHHHHTTSEEEEEE-SSS-EEEEEE-HHHHTTHHHHHHHHHHHHHH--

Sequence (204 aa):
MKETTICPRLSKAMELLGKRWTTLILYQLLDGSQRFNEIESALPVSGRLLSERLKELEKEGLVERKVFTEVPVRVEYSLTDKGKALEGAIREVEKWSQIWINMKETTICPRLSKAMELLGKRWTTLILYQLLDGSQRFNEIESALPVSGRLLSERLKELEKEGLVERKVFTEVPVRVEYSLTDKGKALEGAIREVEKWSQIWIN

InterPro domains:
  IPR002577 Helix-turn-helix, HxlR type [PF01638] (16-101)
  IPR002577 Helix-turn-helix, HxlR type [PS51118] (7-102)
  IPR011991 ArsR-like helix-turn-helix domain [cd00090] (25-87)
  IPR036388 Winged helix-like DNA-binding domain superfamily [G3DSA:1.10.10.10] (3-102)
  IPR036390 Winged helix DNA-binding domain superfamily [SSF46785] (6-101)

pLDDT: mean 94.64, std 12.16, range [32.03, 98.94]

Radius of gyration: 18.86 Å; Cα contacts (8 Å, |Δi|>4): 264; chains: 2; bounding box: 27×70×38 Å